Protein AF-0000000087592390 (afdb_homodimer)

Foldseek 3Di:
DDDAEAEFEAQDQVQQQVCCCVQVVKDFPDWDCLVQDRDIWTWIDHVPCNRRYTYIYHYDHPPDDQDADDPPDQDEAEDEDPDLVVQQVSQVVQVVVVFWDAHWDQDDPQQATWTWGAGRSNHIYIYHYRHDPPPVPRVD/DDDAEAEFEAQDQVQQQVCCCVQVVKDFPDWDCLVQDRDIWTWIDHVPCNRRYTYIYHYDHPPDDQDADDPPDQDEAEDEDPDLVVQQVSQVVQVVVVFWDAHWDQDDPQQATWTWGAGRSNHIYIYHYRHDPPPVPRVD

Structure (mmCIF, N/CA/C/O backbone):
data_AF-0000000087592390-model_v1
#
loop_
_entity.id
_entity.type
_entity.pdbx_description
1 polymer 'VOC domain-containing protein'
#
loop_
_atom_site.group_PDB
_atom_site.id
_atom_site.type_symbol
_atom_site.label_atom_id
_atom_site.label_alt_id
_atom_site.label_comp_id
_atom_site.label_asym_id
_atom_site.label_entity_id
_atom_site.label_seq_id
_atom_site.pdbx_PDB_ins_code
_atom_site.Cartn_x
_atom_site.Cartn_y
_atom_site.Cartn_z
_atom_site.occupancy
_atom_site.B_iso_or_equiv
_atom_site.auth_seq_id
_atom_site.auth_comp_id
_ato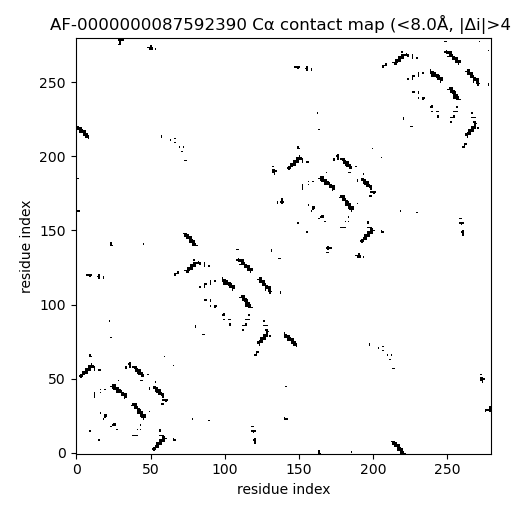m_site.auth_asym_id
_atom_site.auth_atom_id
_atom_site.pdbx_PDB_model_num
ATOM 1 N N . MET A 1 1 ? -5.199 -14.695 6.098 1 68.69 1 MET A N 1
ATOM 2 C CA . MET A 1 1 ? -4.305 -14.305 5.012 1 68.69 1 MET A CA 1
ATOM 3 C C . MET A 1 1 ? -3.889 -12.844 5.145 1 68.69 1 MET A C 1
ATOM 5 O O . MET A 1 1 ? -4.633 -11.945 4.758 1 68.69 1 MET A O 1
ATOM 9 N N . PRO A 1 2 ? -2.799 -12.727 5.734 1 86.19 2 PRO A N 1
ATOM 10 C CA . PRO A 1 2 ? -2.445 -11.328 6.012 1 86.19 2 PRO A CA 1
ATOM 11 C C . PRO A 1 2 ? -1.766 -10.648 4.828 1 86.19 2 PRO A C 1
ATOM 13 O O . PRO A 1 2 ? -1.189 -11.32 3.969 1 86.19 2 PRO A O 1
ATOM 16 N N . CYS A 1 3 ? -2.039 -9.375 4.711 1 93.5 3 CYS A N 1
ATOM 17 C CA . CYS A 1 3 ? -1.178 -8.547 3.867 1 93.5 3 CYS A CA 1
ATOM 18 C C . CYS A 1 3 ? 0.232 -8.477 4.441 1 93.5 3 CYS A C 1
ATOM 20 O O . CYS A 1 3 ? 0.419 -8.062 5.586 1 93.5 3 CYS A O 1
ATOM 22 N N . THR A 1 4 ? 1.205 -8.828 3.633 1 94.12 4 THR A N 1
ATOM 23 C CA . THR A 1 4 ? 2.541 -8.945 4.207 1 94.12 4 THR A CA 1
ATOM 24 C C . THR A 1 4 ? 3.49 -7.93 3.586 1 94.12 4 THR A C 1
ATOM 26 O O . THR A 1 4 ? 4.578 -7.684 4.109 1 94.12 4 THR A O 1
ATOM 29 N N . HIS A 1 5 ? 3.133 -7.414 2.432 1 95.31 5 HIS A N 1
ATOM 30 C CA . HIS A 1 5 ? 4.074 -6.445 1.88 1 95.31 5 HIS A CA 1
ATOM 31 C C . HIS A 1 5 ? 3.389 -5.523 0.876 1 95.31 5 HIS A C 1
ATOM 33 O O . HIS A 1 5 ? 2.314 -5.844 0.364 1 95.31 5 HIS A O 1
ATOM 39 N N . PHE A 1 6 ? 4.016 -4.414 0.648 1 95.62 6 PHE A N 1
ATOM 40 C CA . PHE A 1 6 ? 3.762 -3.469 -0.435 1 95.62 6 PHE A CA 1
ATOM 41 C C . PHE A 1 6 ? 5.004 -3.297 -1.302 1 95.62 6 PHE A C 1
ATOM 43 O O . PHE A 1 6 ? 6.082 -2.979 -0.796 1 95.62 6 PHE A O 1
ATOM 50 N N . ALA A 1 7 ? 4.805 -3.557 -2.547 1 94.88 7 ALA A N 1
ATOM 51 C CA . ALA A 1 7 ? 5.898 -3.387 -3.5 1 94.88 7 ALA A CA 1
ATOM 52 C C . ALA A 1 7 ? 5.707 -2.127 -4.34 1 94.88 7 ALA A C 1
ATOM 54 O O . ALA A 1 7 ? 4.625 -1.896 -4.883 1 94.88 7 ALA A O 1
ATOM 55 N N . VAL A 1 8 ? 6.727 -1.394 -4.355 1 92.75 8 VAL A N 1
ATOM 56 C CA . VAL A 1 8 ? 6.703 -0.198 -5.191 1 92.75 8 VAL A CA 1
ATOM 57 C C . VAL A 1 8 ? 7.707 -0.344 -6.336 1 92.75 8 VAL A C 1
ATOM 59 O O . VAL A 1 8 ? 8.844 -0.774 -6.121 1 92.75 8 VAL A O 1
ATOM 62 N N . HIS A 1 9 ? 7.184 -0.02 -7.473 1 90.5 9 HIS A N 1
ATOM 63 C CA . HIS A 1 9 ? 8.008 0.002 -8.68 1 90.5 9 HIS A CA 1
ATOM 64 C C . HIS A 1 9 ? 8.562 1.398 -8.945 1 90.5 9 HIS A C 1
ATOM 66 O O . HIS A 1 9 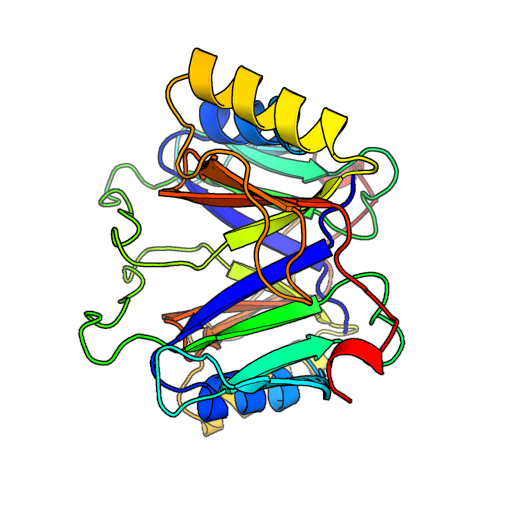? 7.793 2.355 -9.086 1 90.5 9 HIS A O 1
ATOM 72 N N . VAL A 1 10 ? 9.875 1.501 -9.023 1 89.62 10 VAL A N 1
ATOM 73 C CA . VAL A 1 10 ? 10.453 2.842 -8.961 1 89.62 10 VAL A CA 1
ATOM 74 C C . VAL A 1 10 ? 11.539 2.986 -10.023 1 89.62 10 VAL A C 1
ATOM 76 O O . VAL A 1 10 ? 12.188 2.008 -10.391 1 89.62 10 VAL A O 1
ATOM 79 N N . PRO A 1 11 ? 11.773 4.238 -10.445 1 84.81 11 PRO A N 1
ATOM 80 C CA . PRO A 1 11 ? 12.875 4.473 -11.375 1 84.81 11 PRO A CA 1
ATOM 81 C C . PRO A 1 11 ? 14.242 4.371 -10.711 1 84.81 11 PRO A C 1
ATOM 83 O O . PRO A 1 11 ? 15.219 3.982 -11.359 1 84.81 11 PRO A O 1
ATOM 86 N N . CYS A 1 12 ? 14.352 4.68 -9.438 1 89.19 12 CYS A N 1
ATOM 87 C CA . CYS A 1 12 ? 15.617 4.66 -8.703 1 89.19 12 CYS A CA 1
ATOM 88 C C . CYS A 1 12 ? 15.445 3.996 -7.34 1 89.19 12 CYS A C 1
ATOM 90 O O . CYS A 1 12 ? 14.867 4.59 -6.426 1 89.19 12 CYS A O 1
ATOM 92 N N . SER A 1 13 ? 16.031 2.848 -7.184 1 92.75 13 SER A N 1
ATOM 93 C CA . SER A 1 13 ? 15.875 2.1 -5.941 1 92.75 13 SER A CA 1
ATOM 94 C C . SER A 1 13 ? 16.5 2.84 -4.766 1 92.75 13 SER A C 1
ATOM 96 O O . SER A 1 13 ? 15.945 2.857 -3.664 1 92.75 13 SER A O 1
ATOM 98 N N . GLY A 1 14 ? 17.625 3.402 -5 1 94.12 14 GLY A N 1
ATOM 99 C CA . GLY A 1 14 ? 18.312 4.129 -3.938 1 94.12 14 GLY A CA 1
ATOM 100 C C . GLY A 1 14 ? 17.469 5.234 -3.334 1 94.12 14 GLY A C 1
ATOM 101 O O . GLY A 1 14 ? 17.391 5.367 -2.111 1 94.12 14 GLY A O 1
ATOM 102 N N . ALA A 1 15 ? 16.812 6.027 -4.184 1 94.69 15 ALA A N 1
ATOM 103 C CA . ALA A 1 15 ? 15.961 7.117 -3.719 1 94.69 15 ALA A CA 1
ATOM 104 C C . ALA A 1 15 ? 14.781 6.586 -2.902 1 94.69 15 ALA A C 1
ATOM 106 O O . ALA A 1 15 ? 14.398 7.18 -1.893 1 94.69 15 ALA A O 1
ATOM 107 N N . ALA A 1 16 ? 14.258 5.516 -3.354 1 95.5 16 ALA A N 1
ATOM 108 C CA . ALA A 1 16 ? 13.109 4.93 -2.66 1 95.5 16 ALA A CA 1
ATOM 109 C C . ALA A 1 16 ? 13.516 4.387 -1.293 1 95.5 16 ALA A C 1
ATOM 111 O O . ALA A 1 16 ? 12.82 4.609 -0.299 1 95.5 16 ALA A O 1
ATOM 112 N N . VAL A 1 17 ? 14.633 3.689 -1.251 1 97.19 17 VAL A N 1
ATOM 113 C CA . VAL A 1 17 ? 15.125 3.131 0.003 1 97.19 17 VAL A CA 1
ATOM 114 C C . VAL A 1 17 ? 15.438 4.262 0.983 1 97.19 17 VAL A C 1
ATOM 116 O O . VAL A 1 17 ? 15.102 4.176 2.166 1 97.19 17 VAL A O 1
ATOM 119 N N . GLU A 1 18 ? 16.078 5.281 0.496 1 98.19 18 GLU A N 1
ATOM 120 C CA . GLU A 1 18 ? 16.391 6.43 1.34 1 98.19 18 GLU A CA 1
ATOM 121 C C . GLU A 1 18 ? 15.109 7.074 1.885 1 98.19 18 GLU A C 1
ATOM 123 O O . GLU A 1 18 ? 15.039 7.414 3.066 1 98.19 18 GLU A O 1
ATOM 128 N N . PHE A 1 19 ? 14.133 7.266 1.069 1 98.12 19 PHE A N 1
ATOM 129 C CA . PHE A 1 19 ? 12.859 7.828 1.506 1 98.12 19 PHE A CA 1
ATOM 130 C C . PHE A 1 19 ? 12.234 6.973 2.6 1 98.12 19 PHE A C 1
ATOM 132 O O . PHE A 1 19 ? 11.828 7.488 3.641 1 98.12 19 PHE A O 1
ATOM 139 N N . LEU A 1 20 ? 12.148 5.688 2.322 1 97.88 20 LEU A N 1
ATOM 140 C CA . LEU A 1 20 ? 11.547 4.777 3.289 1 97.88 20 LEU A CA 1
ATOM 141 C C . LEU A 1 20 ? 12.281 4.844 4.625 1 97.88 20 LEU A C 1
ATOM 143 O O . LEU A 1 20 ? 11.648 4.789 5.684 1 97.88 20 LEU A O 1
ATOM 147 N N . HIS A 1 21 ? 13.562 4.969 4.555 1 98 21 HIS A N 1
ATOM 148 C CA . HIS A 1 21 ? 14.352 5.078 5.773 1 98 21 HIS A CA 1
ATOM 149 C C . HIS A 1 21 ? 14.062 6.387 6.504 1 98 21 HIS A C 1
ATOM 151 O O . HIS A 1 21 ? 13.766 6.383 7.699 1 98 21 HIS A O 1
ATOM 157 N N . ARG A 1 22 ? 14.07 7.469 5.809 1 97.94 22 ARG A N 1
ATOM 158 C CA . ARG A 1 22 ? 13.992 8.797 6.406 1 97.94 22 ARG A CA 1
ATOM 159 C C . ARG A 1 22 ? 12.57 9.109 6.859 1 97.94 22 ARG A C 1
ATOM 161 O O . ARG A 1 22 ? 12.375 9.805 7.863 1 97.94 22 ARG A O 1
ATOM 168 N N . TYR A 1 23 ? 11.617 8.602 6.16 1 98.19 23 TYR A N 1
ATOM 169 C CA . TYR A 1 23 ? 10.242 9.031 6.41 1 98.19 23 TYR A CA 1
ATOM 170 C C . TYR A 1 23 ? 9.43 7.914 7.051 1 98.19 23 TYR A C 1
ATOM 172 O O . TYR A 1 23 ? 8.5 8.172 7.82 1 98.19 23 TYR A O 1
ATOM 180 N N . CYS A 1 24 ? 9.789 6.688 6.785 1 96.81 24 CYS A N 1
ATOM 181 C CA . CYS A 1 24 ? 8.969 5.598 7.301 1 96.81 24 CYS A CA 1
ATOM 182 C C . CYS A 1 24 ? 9.742 4.781 8.336 1 96.81 24 CYS A C 1
ATOM 184 O O . CYS A 1 24 ? 9.234 3.781 8.844 1 96.81 24 CYS A O 1
ATOM 186 N N . GLY A 1 25 ? 10.961 5.105 8.578 1 96.44 25 GLY A N 1
ATOM 187 C CA . GLY A 1 25 ? 11.742 4.504 9.648 1 96.44 25 GLY A CA 1
ATOM 188 C C . GLY A 1 25 ? 12.156 3.074 9.352 1 96.44 25 GLY A C 1
ATOM 189 O O . GLY A 1 25 ? 12.328 2.271 10.273 1 96.44 25 GLY A O 1
ATOM 190 N N . THR A 1 26 ? 12.273 2.752 8.109 1 96.5 26 THR A N 1
ATOM 191 C CA . THR A 1 26 ? 12.586 1.372 7.762 1 96.5 26 THR A CA 1
ATOM 192 C C . THR A 1 26 ? 14.086 1.179 7.613 1 96.5 26 THR A C 1
ATOM 194 O O . THR A 1 26 ? 14.836 2.152 7.531 1 96.5 26 THR A O 1
ATOM 197 N N . GLU A 1 27 ? 14.461 -0.078 7.723 1 95.44 27 GLU A N 1
ATOM 198 C CA . GLU A 1 27 ? 15.812 -0.531 7.402 1 95.44 27 GLU A CA 1
ATOM 199 C C . GLU A 1 27 ? 15.789 -1.638 6.348 1 95.44 27 GLU A C 1
ATOM 201 O O . GLU A 1 27 ? 14.789 -2.354 6.219 1 95.44 27 GLU A O 1
ATOM 206 N N . ILE A 1 28 ? 16.906 -1.736 5.574 1 94 28 ILE A N 1
ATOM 207 C CA . ILE A 1 28 ? 17.047 -2.828 4.617 1 94 28 ILE A CA 1
ATOM 208 C C . ILE A 1 28 ? 17.203 -4.152 5.359 1 94 28 ILE A C 1
ATOM 210 O O . ILE A 1 28 ? 18.078 -4.281 6.223 1 94 28 ILE A O 1
ATOM 214 N N . VAL A 1 29 ? 16.422 -5.078 5.023 1 91.31 29 VAL A N 1
ATOM 215 C CA . VAL A 1 29 ? 16.531 -6.371 5.688 1 91.31 29 VAL A CA 1
ATOM 216 C C . VAL A 1 29 ? 16.984 -7.426 4.688 1 91.31 29 VAL A C 1
ATOM 218 O O . VAL A 1 29 ? 17.422 -8.516 5.078 1 91.31 29 VAL A O 1
ATOM 221 N N . CYS A 1 30 ? 16.844 -7.125 3.438 1 89.12 30 CYS A N 1
ATOM 222 C CA . CYS A 1 30 ? 17.281 -7.996 2.355 1 89.12 30 CYS A CA 1
ATOM 223 C C . CYS A 1 30 ? 17.516 -7.207 1.074 1 89.12 30 CYS A C 1
ATOM 225 O O . CYS A 1 30 ? 16.797 -6.238 0.8 1 89.12 30 CYS A O 1
ATOM 227 N N . SER A 1 31 ? 18.516 -7.578 0.313 1 90.12 31 SER A N 1
ATOM 228 C CA . SER A 1 31 ? 18.734 -7.035 -1.024 1 90.12 31 SER A CA 1
ATOM 229 C C . SER A 1 31 ? 19.281 -8.094 -1.971 1 90.12 31 SER A C 1
ATOM 231 O O . SER A 1 31 ? 20.047 -8.969 -1.555 1 90.12 31 SER A O 1
ATOM 233 N N . ARG A 1 32 ? 18.859 -7.984 -3.121 1 87.31 32 ARG A N 1
ATOM 234 C CA . ARG A 1 32 ? 19.312 -8.906 -4.156 1 87.31 32 ARG A CA 1
ATOM 235 C C . ARG A 1 32 ? 19.375 -8.219 -5.516 1 87.31 32 ARG A C 1
ATOM 237 O O . ARG A 1 32 ? 18.703 -7.203 -5.734 1 87.31 32 ARG A O 1
ATOM 244 N N . PRO A 1 33 ? 20.188 -8.844 -6.426 1 87.19 33 PRO A N 1
ATOM 245 C CA . PRO A 1 33 ? 20.109 -8.297 -7.785 1 87.19 33 PRO A CA 1
ATOM 246 C C . PRO A 1 33 ? 18.734 -8.461 -8.414 1 87.19 33 PRO A C 1
ATOM 248 O O . PRO A 1 33 ? 18.047 -9.453 -8.156 1 87.19 33 PRO A O 1
ATOM 251 N N . SER A 1 34 ? 18.266 -7.473 -9.133 1 83.75 34 SER A N 1
ATOM 252 C CA . SER A 1 34 ? 16.969 -7.535 -9.789 1 83.75 34 SER A CA 1
ATOM 253 C C . SER A 1 34 ? 16.953 -8.57 -10.906 1 83.75 34 SER A C 1
ATOM 255 O O . SER A 1 34 ? 15.906 -9.117 -11.25 1 83.75 34 SER A O 1
ATOM 257 N N . GLY A 1 35 ? 18.094 -8.883 -11.414 1 75.56 35 GLY A N 1
ATOM 258 C CA . GLY A 1 35 ? 18.203 -9.75 -12.57 1 75.56 35 GLY A CA 1
ATOM 259 C C . GLY A 1 35 ? 17.781 -9.086 -13.867 1 75.56 35 GLY A C 1
ATOM 260 O O . GLY A 1 35 ? 18.109 -9.562 -14.953 1 75.56 35 GLY A O 1
ATOM 261 N N . ARG A 1 36 ? 17.031 -8.031 -13.859 1 74.81 36 ARG A N 1
ATOM 262 C CA . ARG A 1 36 ? 16.5 -7.371 -15.047 1 74.81 36 ARG A CA 1
ATOM 263 C C . ARG A 1 36 ? 17.219 -6.062 -15.32 1 74.81 36 ARG A C 1
ATOM 265 O O . ARG A 1 36 ? 17.25 -5.586 -16.453 1 74.81 36 ARG A O 1
ATOM 272 N N . THR A 1 37 ? 17.703 -5.551 -14.305 1 76.69 37 THR A N 1
ATOM 273 C CA . THR A 1 37 ? 18.406 -4.277 -14.367 1 76.69 37 THR A CA 1
ATOM 274 C C . THR A 1 37 ? 19.703 -4.34 -13.578 1 76.69 37 THR A C 1
ATOM 276 O O . THR A 1 37 ? 20.031 -5.367 -12.977 1 76.69 37 THR A O 1
ATOM 279 N N . ASP A 1 38 ? 20.375 -3.295 -13.68 1 82.12 38 ASP A N 1
ATOM 280 C CA . ASP A 1 38 ? 21.609 -3.191 -12.906 1 82.12 38 ASP A CA 1
ATOM 281 C C . ASP A 1 38 ? 21.312 -2.73 -11.477 1 82.12 38 ASP A C 1
ATOM 283 O O . ASP A 1 38 ? 22.234 -2.656 -10.648 1 82.12 38 ASP A O 1
ATOM 287 N N . GLN A 1 39 ? 20.078 -2.604 -11.258 1 86.31 39 GLN A N 1
ATOM 288 C CA . GLN A 1 39 ? 19.703 -2.17 -9.914 1 86.31 39 GLN A CA 1
ATOM 289 C C . GLN A 1 39 ? 19.406 -3.363 -9.016 1 86.31 39 GLN A C 1
ATOM 291 O O . GLN A 1 39 ? 19.625 -4.512 -9.406 1 86.31 39 GLN A O 1
ATOM 296 N N . ARG A 1 40 ? 19.125 -3.059 -7.762 1 90.19 40 ARG A N 1
ATOM 297 C CA . ARG A 1 40 ? 18.828 -4.098 -6.781 1 90.19 40 ARG A CA 1
ATOM 298 C C . ARG A 1 40 ? 17.375 -4.008 -6.312 1 90.19 40 ARG A C 1
ATOM 300 O O . ARG A 1 40 ? 16.766 -2.947 -6.391 1 90.19 40 ARG A O 1
ATOM 307 N N . VAL A 1 41 ? 16.859 -5.148 -5.961 1 92.25 41 VAL A N 1
ATOM 308 C CA . VAL A 1 41 ? 15.602 -5.23 -5.223 1 92.25 41 VAL A CA 1
ATOM 309 C C . VAL A 1 41 ? 15.875 -5.16 -3.721 1 92.25 41 VAL A C 1
ATOM 311 O O . VAL A 1 41 ? 16.766 -5.852 -3.213 1 92.25 41 VAL A O 1
ATOM 314 N N . TYR A 1 42 ? 15.164 -4.312 -3.043 1 93.56 42 TYR A N 1
ATOM 315 C CA . TYR A 1 42 ? 15.336 -4.176 -1.601 1 93.56 42 TYR A CA 1
ATOM 316 C C . TYR A 1 42 ? 14.055 -4.535 -0.86 1 93.56 42 TYR A C 1
ATOM 318 O O . TYR A 1 42 ? 12.961 -4.172 -1.29 1 93.56 42 TYR A O 1
ATOM 326 N N . TRP A 1 43 ? 14.203 -5.301 0.183 1 94.62 43 TRP A N 1
ATOM 327 C CA . TRP A 1 43 ? 13.172 -5.453 1.203 1 94.62 43 TRP A CA 1
ATOM 328 C C . TRP A 1 43 ? 13.484 -4.602 2.43 1 94.62 43 TRP A C 1
ATOM 330 O O . TRP A 1 43 ? 14.562 -4.734 3.023 1 94.62 43 TRP A O 1
ATOM 340 N N . CYS A 1 44 ? 12.562 -3.738 2.754 1 95.06 44 CYS A N 1
ATOM 341 C CA . CYS A 1 44 ? 12.727 -2.846 3.896 1 95.06 44 CYS A CA 1
ATOM 342 C C . CYS A 1 44 ? 11.625 -3.072 4.926 1 95.06 44 CYS A C 1
ATOM 344 O O . CYS A 1 44 ? 10.492 -3.396 4.57 1 95.06 44 CYS A O 1
ATOM 346 N N . SER A 1 45 ? 11.969 -2.91 6.156 1 95.12 45 SER A N 1
ATOM 347 C CA . SER A 1 45 ? 10.977 -3.055 7.215 1 95.12 45 SER A CA 1
ATOM 348 C C . SER A 1 45 ? 11.328 -2.193 8.422 1 95.12 45 SER A C 1
ATOM 350 O O . SER A 1 45 ? 12.492 -1.847 8.625 1 95.12 45 SER A O 1
ATOM 352 N N . GLU A 1 46 ? 10.203 -1.799 9.078 1 93.75 46 GLU A N 1
ATOM 353 C CA . GLU A 1 46 ? 10.453 -1.218 10.391 1 93.75 46 GLU A CA 1
ATOM 354 C C . GLU A 1 46 ? 11.156 -2.211 11.312 1 93.75 46 GLU A C 1
ATOM 356 O O . GLU A 1 46 ? 10.82 -3.398 11.32 1 93.75 46 GLU A O 1
ATOM 361 N N . PRO A 1 47 ? 12.156 -1.672 12.07 1 92.38 47 PRO A N 1
ATOM 362 C CA . PRO A 1 47 ? 12.836 -2.59 12.984 1 92.38 47 PRO A CA 1
ATOM 363 C C . PRO A 1 47 ? 11.867 -3.393 13.852 1 92.38 47 PRO A C 1
ATOM 365 O O . PRO A 1 47 ? 10.969 -2.82 14.461 1 92.38 47 PRO A O 1
ATOM 368 N N . GLY A 1 48 ? 12.023 -4.691 13.852 1 90.19 48 GLY A N 1
ATOM 369 C CA . GLY A 1 48 ? 11.195 -5.57 14.672 1 90.19 48 GLY A CA 1
ATOM 370 C C . GLY A 1 48 ? 9.914 -6.004 13.984 1 90.19 48 GLY A C 1
ATOM 371 O O . GLY A 1 48 ? 9.148 -6.797 14.531 1 90.19 48 GLY A O 1
ATOM 372 N N . LYS A 1 49 ? 9.656 -5.535 12.781 1 90.69 49 LYS A N 1
ATOM 373 C CA . LYS A 1 49 ? 8.422 -5.852 12.07 1 90.69 49 LYS A CA 1
ATOM 374 C C . LYS A 1 49 ? 8.703 -6.629 10.789 1 90.69 49 LYS A C 1
ATOM 376 O O . LYS A 1 49 ? 7.867 -6.668 9.883 1 90.69 49 LYS A O 1
ATOM 381 N N . GLU A 1 50 ? 9.828 -7.289 10.688 1 89.62 50 GLU A N 1
ATOM 382 C CA . GLU A 1 50 ? 10.281 -7.953 9.469 1 89.62 50 GLU A CA 1
ATOM 383 C C . GLU A 1 50 ? 9.406 -9.148 9.133 1 89.62 50 GLU A C 1
ATOM 385 O O . GLU A 1 50 ? 9.336 -9.578 7.977 1 89.62 50 GLU A O 1
ATOM 390 N N . THR A 1 51 ? 8.758 -9.703 10.172 1 89.19 51 THR A N 1
ATOM 391 C CA . THR A 1 51 ? 7.918 -10.867 9.93 1 89.19 51 THR A CA 1
ATOM 392 C C . THR A 1 51 ? 6.48 -10.445 9.641 1 89.19 51 THR A C 1
ATOM 394 O O . THR A 1 51 ? 5.668 -11.258 9.188 1 89.19 51 THR A O 1
ATOM 397 N N . ASP A 1 52 ? 6.219 -9.188 9.891 1 89.38 52 ASP A N 1
ATOM 398 C CA . ASP A 1 52 ? 4.836 -8.719 9.828 1 89.38 52 ASP A CA 1
ATOM 399 C C . ASP A 1 52 ? 4.57 -7.965 8.531 1 89.38 52 ASP A C 1
ATOM 401 O O . ASP A 1 52 ? 3.529 -8.156 7.898 1 89.38 52 ASP A O 1
ATOM 405 N N . PHE A 1 53 ? 5.535 -7.172 8.18 1 93.06 53 PHE A N 1
ATOM 406 C CA . PHE A 1 53 ? 5.266 -6.301 7.039 1 93.06 53 PHE A CA 1
ATOM 407 C C . PHE A 1 53 ? 6.562 -5.793 6.426 1 93.06 53 PHE A C 1
ATOM 409 O O . PHE A 1 53 ? 7.426 -5.262 7.129 1 93.06 53 PHE A O 1
ATOM 416 N N . ILE A 1 54 ? 6.629 -5.898 5.066 1 93.44 54 ILE A N 1
ATOM 417 C CA . ILE A 1 54 ? 7.828 -5.527 4.324 1 93.44 54 ILE A CA 1
ATOM 418 C C . ILE A 1 54 ? 7.461 -4.562 3.199 1 93.44 54 ILE A C 1
ATOM 420 O O . ILE A 1 54 ? 6.426 -4.723 2.549 1 93.44 54 ILE A O 1
ATOM 424 N N . TYR A 1 55 ? 8.312 -3.586 2.984 1 95.94 55 TYR A N 1
ATOM 425 C CA . TYR A 1 55 ? 8.289 -2.766 1.778 1 95.94 55 TYR A CA 1
ATOM 426 C C . TYR A 1 55 ? 9.281 -3.289 0.747 1 95.94 55 TYR A C 1
ATOM 428 O O . TYR A 1 55 ? 10.477 -3.377 1.02 1 95.94 55 TYR A O 1
ATOM 436 N N . VAL A 1 56 ? 8.75 -3.598 -0.377 1 95 56 VAL A N 1
ATOM 437 C CA . VAL A 1 56 ? 9.617 -4.102 -1.438 1 95 56 VAL A CA 1
ATOM 438 C C . VAL A 1 56 ? 9.844 -3.014 -2.482 1 95 56 VAL A C 1
ATOM 440 O O . VAL A 1 56 ? 8.891 -2.414 -2.982 1 95 56 VAL A O 1
ATOM 443 N N . VAL A 1 57 ? 11.062 -2.756 -2.756 1 94.88 57 VAL A N 1
ATOM 444 C CA . VAL A 1 57 ? 11.453 -1.775 -3.764 1 94.88 57 VAL A CA 1
ATOM 445 C C . VAL A 1 57 ? 11.906 -2.49 -5.031 1 94.88 57 VAL A C 1
ATOM 447 O O . VAL A 1 57 ? 12.945 -3.164 -5.035 1 94.88 57 VAL A O 1
ATOM 450 N N . LEU A 1 58 ? 11.125 -2.291 -6.039 1 92.31 58 LEU A N 1
ATOM 451 C CA . LEU A 1 58 ? 11.375 -2.908 -7.336 1 92.31 58 LEU A CA 1
ATOM 452 C C . LEU A 1 58 ? 11.859 -1.873 -8.352 1 92.31 58 LEU A C 1
ATOM 454 O O . LEU A 1 58 ? 11.141 -0.918 -8.656 1 92.31 58 LEU A O 1
ATOM 458 N N . PRO A 1 59 ? 12.992 -2.137 -8.914 1 89.56 59 PRO A N 1
ATOM 459 C CA . PRO A 1 59 ? 13.477 -1.17 -9.898 1 89.56 59 PRO A CA 1
ATOM 460 C C . PRO A 1 59 ? 12.75 -1.28 -11.234 1 89.56 59 PRO A C 1
ATOM 462 O O . PRO A 1 59 ? 12.328 -2.371 -11.625 1 89.56 59 PRO A O 1
ATOM 465 N N . ASP A 1 60 ? 12.594 -0.068 -11.836 1 80.62 60 ASP A N 1
ATOM 466 C CA . ASP A 1 60 ? 12.078 -0.022 -13.203 1 80.62 60 ASP A CA 1
ATOM 467 C C . ASP A 1 60 ? 13.086 -0.612 -14.188 1 80.62 60 ASP A C 1
ATOM 469 O O . ASP A 1 60 ? 14.289 -0.645 -13.914 1 80.62 60 ASP A O 1
ATOM 473 N N . ARG A 1 61 ? 12.414 -1.138 -15.227 1 68.81 61 ARG A N 1
ATOM 474 C CA . ARG A 1 61 ? 13.281 -1.456 -16.359 1 68.81 61 ARG A CA 1
ATOM 475 C C . ARG A 1 61 ? 13.578 -0.213 -17.188 1 68.81 61 ARG A C 1
ATOM 477 O O . ARG A 1 61 ? 12.789 0.735 -17.203 1 68.81 61 ARG A O 1
ATOM 484 N N . LYS A 1 62 ? 14.797 -0.151 -17.625 1 60.72 62 LYS A N 1
ATOM 485 C CA . LYS A 1 62 ? 15.211 0.958 -18.484 1 60.72 62 LYS A CA 1
ATOM 486 C C . LYS A 1 62 ? 14.125 1.32 -19.484 1 60.72 62 LYS A C 1
ATOM 488 O O . LYS A 1 62 ? 13.922 2.496 -19.797 1 60.72 62 LYS A O 1
ATOM 493 N N . GLU A 1 63 ? 13.398 0.36 -19.906 1 58.91 63 GLU A N 1
ATOM 494 C CA . GLU A 1 63 ? 12.406 0.581 -20.969 1 58.91 63 GLU A CA 1
ATOM 495 C C . GLU A 1 63 ? 11.07 1.021 -20.391 1 58.91 63 GLU A C 1
ATOM 497 O O . GLU A 1 63 ? 10.141 1.337 -21.125 1 58.91 63 GLU A O 1
ATOM 502 N N . ASP A 1 64 ? 11.156 1.086 -19.109 1 59.66 64 ASP A N 1
ATOM 503 C CA . ASP A 1 64 ? 9.875 1.393 -18.469 1 59.66 64 ASP A CA 1
ATOM 504 C C . ASP A 1 64 ? 9.617 2.896 -18.453 1 59.66 64 ASP A C 1
ATOM 506 O O . ASP A 1 64 ? 10.555 3.689 -18.328 1 59.66 64 ASP A O 1
ATOM 510 N N . ILE A 1 65 ? 8.461 3.285 -19 1 53.38 65 ILE A N 1
ATOM 511 C CA . ILE A 1 65 ? 8.031 4.672 -18.859 1 53.38 65 ILE A CA 1
ATOM 512 C C . ILE A 1 65 ? 7.68 4.965 -17.406 1 53.38 65 ILE A C 1
ATOM 514 O O . ILE A 1 65 ? 6.918 4.223 -16.781 1 53.38 65 ILE A O 1
ATOM 518 N N . PRO A 1 66 ? 8.469 5.965 -16.984 1 52.56 66 PRO A N 1
ATOM 519 C CA . PRO A 1 66 ? 8.242 6.305 -15.57 1 52.56 66 PRO A CA 1
ATOM 520 C C . PRO A 1 66 ? 6.766 6.461 -15.227 1 52.56 66 PRO A C 1
ATOM 522 O O . PRO A 1 66 ? 5.98 6.906 -16.062 1 52.56 66 PRO A O 1
ATOM 525 N N . GLN A 1 67 ? 6.336 5.742 -14.227 1 53 67 GLN A N 1
ATOM 526 C CA . GLN A 1 67 ? 4.984 5.75 -13.68 1 53 67 GLN A CA 1
ATOM 527 C C . GLN A 1 67 ? 4.652 7.102 -13.055 1 53 67 GLN A C 1
ATOM 529 O O . GLN A 1 67 ? 5.449 7.652 -12.297 1 53 67 GLN A O 1
ATOM 534 N N . GLN A 1 68 ? 3.975 8.078 -13.805 1 53.06 68 GLN A N 1
ATOM 535 C CA . GLN A 1 68 ? 3.57 9.25 -13.039 1 53.06 68 GLN A CA 1
ATOM 536 C C . GLN A 1 68 ? 2.193 9.055 -12.406 1 53.06 68 GLN A C 1
ATOM 538 O O . GLN A 1 68 ? 1.263 8.594 -13.078 1 53.06 68 GLN A O 1
ATOM 543 N N . GLN A 1 69 ? 2.279 8.805 -11.109 1 58.91 69 GLN A N 1
ATOM 544 C CA . GLN A 1 69 ? 0.976 8.922 -10.461 1 58.91 69 GLN A CA 1
ATOM 545 C C . GLN A 1 69 ? 0.208 10.13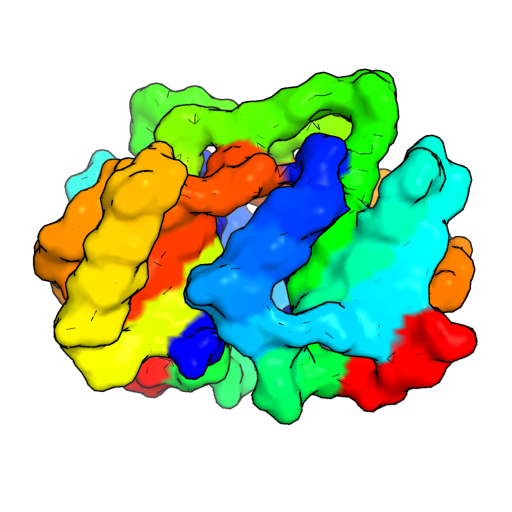3 -10.992 1 58.91 69 GLN A C 1
ATOM 547 O O . GLN A 1 69 ? 0.789 11.195 -11.203 1 58.91 69 GLN A O 1
ATOM 552 N N . TRP A 1 70 ? -0.971 9.797 -11.273 1 62.34 70 TRP A N 1
ATOM 553 C CA . TRP A 1 70 ? -1.834 10.891 -11.719 1 62.34 70 TRP A CA 1
ATOM 554 C C . TRP A 1 70 ? -1.965 11.953 -10.641 1 62.34 70 TRP A C 1
ATOM 556 O O . TRP A 1 70 ? -2.057 11.633 -9.453 1 62.34 70 TRP A O 1
ATOM 566 N N . ARG A 1 71 ? -1.874 13.094 -11.039 1 60.03 71 ARG A N 1
ATOM 567 C CA . ARG A 1 71 ? -1.828 14.25 -10.148 1 60.03 71 ARG A CA 1
ATOM 568 C C . ARG A 1 71 ? -3.002 14.234 -9.172 1 60.03 71 ARG A C 1
ATOM 570 O O . ARG A 1 71 ? -2.873 14.672 -8.031 1 60.03 71 ARG A O 1
ATOM 577 N N . ARG A 1 72 ? -4.078 13.617 -9.555 1 68.38 72 ARG A N 1
ATOM 578 C CA . ARG A 1 72 ? -5.238 13.719 -8.68 1 68.38 72 ARG A CA 1
ATOM 579 C C . ARG A 1 72 ? -5.484 12.406 -7.941 1 68.38 72 ARG A C 1
ATOM 581 O O . ARG A 1 72 ? -6.512 12.242 -7.281 1 68.38 72 ARG A O 1
ATOM 588 N N . ASP A 1 73 ? -4.594 11.57 -8.039 1 78.81 73 ASP A N 1
ATOM 589 C CA . ASP A 1 73 ? -4.68 10.305 -7.316 1 78.81 73 ASP A CA 1
ATOM 590 C C . ASP A 1 73 ? -4.328 10.484 -5.84 1 78.81 73 ASP A C 1
ATOM 592 O O . ASP A 1 73 ? -3.225 10.922 -5.508 1 78.81 73 ASP A O 1
ATOM 596 N N . LEU A 1 74 ? -5.348 10.148 -4.992 1 86.19 74 LEU A N 1
ATOM 597 C CA . LEU A 1 74 ? -5.172 10.359 -3.561 1 86.19 74 LEU A CA 1
ATOM 598 C C . LEU A 1 74 ? -4.793 9.055 -2.863 1 86.19 74 LEU A C 1
ATOM 600 O O . LEU A 1 74 ? -4.816 8.977 -1.633 1 86.19 74 LEU A O 1
ATOM 604 N N . SER A 1 75 ? -4.5 8.055 -3.656 1 90.81 75 SER A N 1
ATOM 605 C CA . SER A 1 75 ? -3.982 6.844 -3.031 1 90.81 75 SER A CA 1
ATOM 606 C C . SER A 1 75 ? -2.715 7.133 -2.232 1 90.81 75 SER A C 1
ATOM 608 O O . SER A 1 75 ? -1.868 7.918 -2.664 1 90.81 75 SER A O 1
ATOM 610 N N . HIS A 1 76 ? -2.666 6.512 -1.05 1 94 76 HIS A N 1
ATOM 611 C CA . HIS A 1 76 ? -1.508 6.824 -0.219 1 94 76 HIS A CA 1
ATOM 612 C C . HIS A 1 76 ? -1.291 5.754 0.846 1 94 76 HIS A C 1
ATOM 614 O O . HIS A 1 76 ? -2.186 4.949 1.116 1 94 76 HIS A O 1
ATOM 620 N N . MET A 1 77 ? -0.084 5.727 1.296 1 95.94 77 MET A N 1
ATOM 621 C CA . MET A 1 77 ? 0.263 4.988 2.508 1 95.94 77 MET A CA 1
ATOM 622 C C . MET A 1 77 ? 0.174 5.891 3.736 1 95.94 77 MET A C 1
ATOM 624 O O . MET A 1 77 ? 0.601 7.047 3.695 1 95.94 77 MET A O 1
ATOM 628 N N . GLY A 1 78 ? -0.385 5.375 4.766 1 96.75 78 GLY A N 1
ATOM 629 C CA . GLY A 1 78 ? -0.556 6.191 5.961 1 96.75 78 GLY A CA 1
ATOM 630 C C . GLY A 1 78 ? 0.335 5.762 7.109 1 96.75 78 GLY A C 1
ATOM 631 O O . GLY A 1 78 ? 0.338 4.59 7.496 1 96.75 78 GLY A O 1
ATOM 632 N N . MET A 1 79 ? 1.013 6.707 7.652 1 97.06 79 MET A N 1
ATOM 633 C CA . MET A 1 79 ? 1.839 6.539 8.844 1 97.06 79 MET A CA 1
ATOM 634 C C . MET A 1 79 ? 1.209 7.234 10.047 1 97.06 79 MET A C 1
ATOM 636 O O . MET A 1 79 ? 0.757 8.375 9.938 1 97.06 79 MET A O 1
ATOM 640 N N . SER A 1 80 ? 1.229 6.512 11.102 1 95.75 80 SER A N 1
ATOM 641 C CA . SER A 1 80 ? 0.635 7.082 12.312 1 95.75 80 SER A CA 1
ATOM 642 C C . SER A 1 80 ? 1.69 7.754 13.18 1 95.75 80 SER A C 1
ATOM 644 O O . SER A 1 80 ? 2.711 7.145 13.516 1 95.75 80 SER A O 1
ATOM 646 N N . CYS A 1 81 ? 1.374 8.969 13.508 1 96.88 81 CYS A N 1
ATOM 647 C CA . CYS A 1 81 ? 2.238 9.734 14.406 1 96.88 81 CYS A CA 1
ATOM 648 C C . CYS A 1 81 ? 1.688 9.727 15.828 1 96.88 81 CYS A C 1
ATOM 650 O O . CYS A 1 81 ? 0.478 9.617 16.031 1 96.88 81 CYS A O 1
ATOM 652 N N . ASP A 1 82 ? 2.596 9.922 16.781 1 96 82 ASP A N 1
ATOM 653 C CA . ASP A 1 82 ? 2.221 9.867 18.188 1 96 82 ASP A CA 1
ATOM 654 C C . ASP A 1 82 ? 1.684 11.219 18.672 1 96 82 ASP A C 1
ATOM 656 O O . ASP A 1 82 ? 1.076 11.305 19.734 1 96 82 ASP A O 1
ATOM 660 N N . SER A 1 83 ? 1.925 12.281 17.906 1 97.44 83 SER A N 1
ATOM 661 C CA . SER A 1 83 ? 1.522 13.625 18.312 1 97.44 83 SER A CA 1
ATOM 662 C C . SER A 1 83 ? 1.397 14.555 17.109 1 97.44 83 SER A C 1
ATOM 664 O O . SER A 1 83 ? 1.878 14.234 16.016 1 97.44 83 SER A O 1
ATOM 666 N N . ARG A 1 84 ? 0.727 15.703 17.359 1 97.81 84 ARG A N 1
ATOM 667 C CA . ARG A 1 84 ? 0.651 16.75 16.344 1 97.81 84 ARG A CA 1
ATOM 668 C C . ARG A 1 84 ? 2.041 17.266 15.984 1 97.81 84 ARG A C 1
ATOM 670 O O . ARG A 1 84 ? 2.322 17.547 14.82 1 97.81 84 ARG A O 1
ATOM 677 N N . GLU A 1 85 ? 2.867 17.328 17.031 1 98.5 85 GLU A N 1
ATOM 678 C CA . GLU A 1 85 ? 4.223 17.828 16.828 1 98.5 85 GLU A CA 1
ATOM 679 C C . GLU A 1 85 ? 5.008 16.938 15.883 1 98.5 85 GLU A C 1
ATOM 681 O O . GLU A 1 85 ? 5.844 17.406 15.109 1 98.5 85 GLU A O 1
ATOM 686 N N . GLU A 1 86 ? 4.781 15.719 15.969 1 98.31 86 GLU A N 1
ATOM 687 C CA . GLU A 1 86 ? 5.473 14.789 15.078 1 98.31 86 GLU A CA 1
ATOM 688 C C . GLU A 1 86 ? 5.027 14.977 13.633 1 98.31 86 GLU A C 1
ATOM 690 O O . GLU A 1 86 ? 5.852 14.93 12.711 1 98.31 86 GLU A O 1
ATOM 695 N N . VAL A 1 87 ? 3.732 15.188 13.414 1 98.62 87 VAL A N 1
ATOM 696 C CA . VAL A 1 87 ? 3.236 15.5 12.078 1 98.62 87 VAL A CA 1
ATOM 697 C C . VAL A 1 87 ? 3.922 16.75 11.555 1 98.62 87 VAL A C 1
ATOM 699 O O . VAL A 1 87 ? 4.391 16.781 10.414 1 98.62 87 VAL A O 1
ATOM 702 N N . GLU A 1 88 ? 4.008 17.734 12.43 1 98.81 88 GLU A N 1
ATOM 703 C CA . GLU A 1 88 ? 4.66 18.984 12.055 1 98.81 88 GLU A CA 1
ATOM 704 C C . GLU A 1 88 ? 6.125 18.75 11.695 1 98.81 88 GLU A C 1
ATOM 706 O O . GLU A 1 88 ? 6.652 19.391 10.781 1 98.81 88 GLU A O 1
ATOM 711 N N . ALA A 1 89 ? 6.766 17.953 12.406 1 98.62 89 ALA A N 1
ATOM 712 C CA . ALA A 1 89 ? 8.18 17.672 12.164 1 98.62 89 ALA A CA 1
ATOM 713 C C . ALA A 1 89 ? 8.375 17.031 10.789 1 98.62 89 ALA A C 1
ATOM 715 O O . ALA A 1 89 ? 9.305 17.391 10.062 1 98.62 89 ALA A O 1
ATOM 716 N N . TYR A 1 90 ? 7.52 16.094 10.43 1 98.62 90 TYR A N 1
ATOM 717 C CA . TYR A 1 90 ? 7.625 15.461 9.125 1 98.62 90 TYR A CA 1
ATOM 718 C C . TYR A 1 90 ? 7.32 16.453 8.008 1 98.62 90 TYR A C 1
ATOM 720 O O . TYR A 1 90 ? 7.965 16.438 6.961 1 98.62 90 TYR A O 1
ATOM 728 N N . ALA A 1 91 ? 6.348 17.281 8.258 1 98.81 91 ALA A N 1
ATOM 729 C CA . ALA A 1 91 ? 6.027 18.312 7.273 1 98.81 91 ALA A CA 1
ATOM 730 C C . ALA A 1 91 ? 7.207 19.266 7.07 1 98.81 91 ALA A C 1
ATOM 732 O O . ALA A 1 91 ? 7.535 19.625 5.934 1 98.81 91 ALA A O 1
ATOM 733 N N . ALA A 1 92 ? 7.789 19.672 8.148 1 98.81 92 ALA A N 1
ATOM 734 C CA . ALA A 1 92 ? 8.945 20.562 8.055 1 98.81 92 ALA A CA 1
ATOM 735 C C . ALA A 1 92 ? 10.086 19.906 7.289 1 98.81 92 ALA A C 1
ATOM 737 O O . ALA A 1 92 ? 10.703 20.531 6.422 1 98.81 92 ALA A O 1
ATOM 738 N N . LYS A 1 93 ? 10.383 18.719 7.656 1 98.62 93 LYS A N 1
ATOM 739 C CA . LYS A 1 93 ? 11.391 17.938 6.945 1 98.62 93 LYS A CA 1
ATOM 740 C C . LYS A 1 93 ? 11.086 17.875 5.453 1 98.62 93 LYS A C 1
ATOM 742 O O . LYS A 1 93 ? 11.969 18.062 4.621 1 98.62 93 LYS A O 1
ATOM 747 N N . ALA A 1 94 ? 9.859 17.547 5.098 1 98.75 94 ALA A N 1
ATOM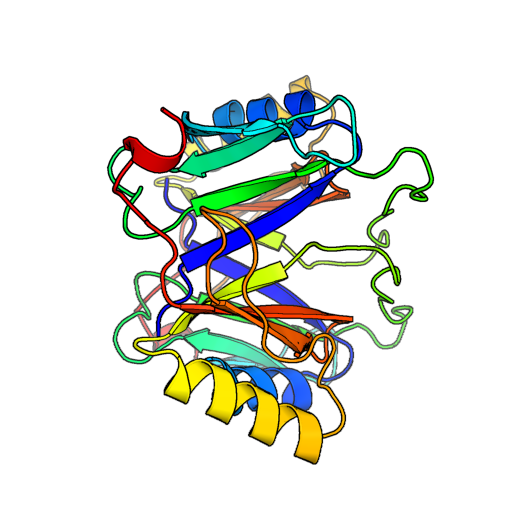 748 C CA . ALA A 1 94 ? 9.43 17.406 3.711 1 98.75 94 ALA A CA 1
ATOM 749 C C . ALA A 1 94 ? 9.516 18.75 2.975 1 98.75 94 ALA A C 1
ATOM 751 O O . ALA A 1 94 ? 9.812 18.781 1.778 1 98.75 94 ALA A O 1
ATOM 752 N N . GLU A 1 95 ? 9.164 19.766 3.678 1 98.62 95 GLU A N 1
ATOM 753 C CA . GLU A 1 95 ? 9.297 21.094 3.09 1 98.62 95 GLU A CA 1
ATOM 754 C C . GLU A 1 95 ? 10.75 21.391 2.727 1 98.62 95 GLU A C 1
ATOM 756 O O . GLU A 1 95 ? 11.039 21.875 1.633 1 98.62 95 GLU A O 1
ATOM 761 N N . GLU A 1 96 ? 11.625 21.109 3.602 1 98.5 96 GLU A N 1
ATOM 762 C CA . GLU A 1 96 ? 13.047 21.297 3.357 1 98.5 96 GLU A CA 1
ATOM 763 C C . GLU A 1 96 ? 13.516 20.484 2.156 1 98.5 96 GLU A C 1
ATOM 765 O O . GLU A 1 96 ? 14.328 20.953 1.359 1 98.5 96 GLU A O 1
ATOM 770 N N . ASP A 1 97 ? 13 19.312 2.023 1 98.31 97 ASP A N 1
ATOM 771 C CA . ASP A 1 97 ? 13.383 18.406 0.944 1 98.31 97 ASP A CA 1
ATOM 772 C C . ASP A 1 97 ? 12.648 18.75 -0.349 1 98.31 97 ASP A C 1
ATOM 774 O O . ASP A 1 97 ? 12.93 18.172 -1.4 1 98.31 97 ASP A O 1
ATOM 778 N N . GLY A 1 98 ? 11.625 19.625 -0.273 1 98 98 GLY A N 1
ATOM 779 C CA . GLY A 1 98 ? 10.883 20.062 -1.445 1 98 98 GLY A CA 1
ATOM 780 C C . GLY A 1 98 ? 9.828 19.062 -1.892 1 98 98 GLY A C 1
ATOM 781 O O . GLY A 1 98 ? 9.453 19.031 -3.064 1 98 98 GLY A O 1
ATOM 782 N N . ILE A 1 99 ? 9.328 18.203 -0.985 1 97.56 99 ILE A N 1
ATOM 783 C CA . ILE A 1 99 ? 8.422 17.141 -1.401 1 97.56 99 ILE A CA 1
ATOM 784 C C . ILE A 1 99 ? 7.137 17.203 -0.584 1 97.56 99 ILE A C 1
ATOM 786 O O . ILE A 1 99 ? 6.324 16.281 -0.619 1 97.56 99 ILE A O 1
ATOM 790 N N . LEU A 1 100 ? 6.922 18.297 0.197 1 98.38 100 LEU A N 1
ATOM 791 C CA . LEU A 1 100 ? 5.66 18.453 0.913 1 98.38 100 LEU A CA 1
ATOM 792 C C . LEU A 1 100 ? 4.512 18.688 -0.06 1 98.38 100 LEU A C 1
ATOM 794 O O . LEU A 1 100 ? 4.59 19.578 -0.919 1 98.38 100 LEU A O 1
ATOM 798 N N . SER A 1 101 ? 3.559 17.891 0.004 1 96.44 101 SER A N 1
ATOM 799 C CA . SER A 1 101 ? 2.395 18 -0.868 1 96.44 101 SER A CA 1
ATOM 800 C C . SER A 1 101 ? 1.27 18.781 -0.194 1 96.44 101 SER A C 1
ATOM 802 O O . SER A 1 101 ? 0.667 19.672 -0.806 1 96.44 101 SER A O 1
ATOM 804 N N . LEU A 1 102 ? 0.907 18.469 1.025 1 97.19 102 LEU A N 1
ATOM 805 C CA . LEU A 1 102 ? -0.133 19.094 1.829 1 97.19 102 LEU A CA 1
ATOM 806 C C . LEU A 1 102 ? 0.399 19.469 3.209 1 97.19 102 LEU A C 1
ATOM 808 O O . LEU A 1 102 ? 0.832 18.609 3.969 1 97.19 102 LEU A O 1
ATOM 812 N N . PRO A 1 103 ? 0.413 20.781 3.479 1 98.56 103 PRO A N 1
ATOM 813 C CA . PRO A 1 103 ? 0.837 21.156 4.828 1 98.56 103 PRO A CA 1
ATOM 814 C C . PRO A 1 103 ? -0.096 20.625 5.91 1 98.56 103 PRO A C 1
ATOM 816 O O . PRO A 1 103 ? -1.235 20.25 5.621 1 98.56 103 PRO A O 1
ATOM 819 N N . PRO A 1 104 ? 0.453 20.625 7.141 1 98.69 104 PRO A N 1
ATOM 820 C CA . PRO A 1 104 ? -0.366 20.094 8.234 1 98.69 104 PRO A CA 1
ATOM 821 C C . PRO A 1 104 ? -1.704 20.812 8.375 1 98.69 104 PRO A C 1
ATOM 823 O O . PRO A 1 104 ? -1.756 22.047 8.305 1 98.69 104 PRO A O 1
ATOM 826 N N . MET A 1 105 ? -2.709 20.016 8.602 1 98.38 105 MET A N 1
ATOM 827 C CA . MET A 1 105 ? -4.031 20.594 8.828 1 98.38 105 MET A CA 1
ATOM 828 C C . MET A 1 105 ? -4.949 19.594 9.523 1 98.38 105 MET A C 1
ATOM 830 O O . MET A 1 105 ? -4.703 18.375 9.477 1 98.38 105 MET A O 1
ATOM 834 N N . ASP A 1 106 ? -6.031 20.094 10.133 1 96.94 106 ASP A N 1
ATOM 835 C CA . ASP A 1 106 ? -7.094 19.266 10.672 1 96.94 106 ASP A CA 1
ATOM 836 C C . ASP A 1 106 ? -8.109 18.891 9.594 1 96.94 106 ASP A C 1
ATOM 838 O O . ASP A 1 106 ? -8.594 19.75 8.859 1 96.94 106 ASP A O 1
ATOM 842 N N . LEU A 1 107 ? -8.297 17.688 9.438 1 90.75 107 LEU A N 1
ATOM 843 C CA . LEU A 1 107 ? -9.398 17.188 8.617 1 90.75 107 LEU A CA 1
ATOM 844 C C . LEU A 1 107 ? -10.492 16.578 9.484 1 90.75 107 LEU A C 1
ATOM 846 O O . LEU A 1 107 ? -10.242 16.188 10.633 1 90.75 107 LEU A O 1
ATOM 850 N N . PRO A 1 108 ? -11.641 16.578 9 1 85.38 108 PRO A N 1
ATOM 851 C CA . PRO A 1 108 ? -12.75 16.062 9.805 1 85.38 108 PRO A CA 1
ATOM 852 C C . PRO A 1 108 ? -12.508 14.641 10.305 1 85.38 108 PRO A C 1
ATOM 854 O O . PRO A 1 108 ? -11.781 13.875 9.664 1 85.38 108 PRO A O 1
ATOM 857 N N . PHE A 1 109 ? -13.141 14.445 11.383 1 84.31 109 PHE A N 1
ATOM 858 C CA . PHE A 1 109 ? -13.141 13.086 11.914 1 84.31 109 PHE A CA 1
ATOM 859 C C . PHE A 1 109 ? -13.609 12.094 10.852 1 84.31 109 PHE A C 1
ATOM 861 O O . PHE A 1 109 ? -14.562 12.359 10.117 1 84.31 109 PHE A O 1
ATOM 868 N N . PRO A 1 110 ? -12.883 11.023 10.672 1 85.69 110 PRO A N 1
ATOM 869 C CA . PRO A 1 110 ? -11.859 10.383 11.5 1 85.69 110 PRO A CA 1
ATOM 870 C C . PRO A 1 110 ? -10.445 10.617 10.969 1 85.69 110 PRO A C 1
ATOM 872 O O . PRO A 1 110 ? -9.5 9.953 11.406 1 85.69 110 PRO A O 1
ATOM 875 N N . THR A 1 111 ? -10.234 11.469 10.102 1 86.94 111 THR A N 1
ATOM 876 C CA . THR A 1 111 ? -8.938 11.609 9.445 1 86.94 111 THR A CA 1
ATOM 877 C C . THR A 1 111 ? -7.898 12.18 10.406 1 86.94 111 THR A C 1
ATOM 879 O O . THR A 1 111 ? -6.746 11.742 10.422 1 86.94 111 THR A O 1
ATOM 882 N N . GLY A 1 112 ? -8.391 13.234 11.203 1 92.25 112 GLY A N 1
ATOM 883 C CA . GLY A 1 112 ? -7.465 13.812 12.164 1 92.25 112 GLY A CA 1
ATOM 884 C C . GLY A 1 112 ? -6.535 14.844 11.555 1 92.25 1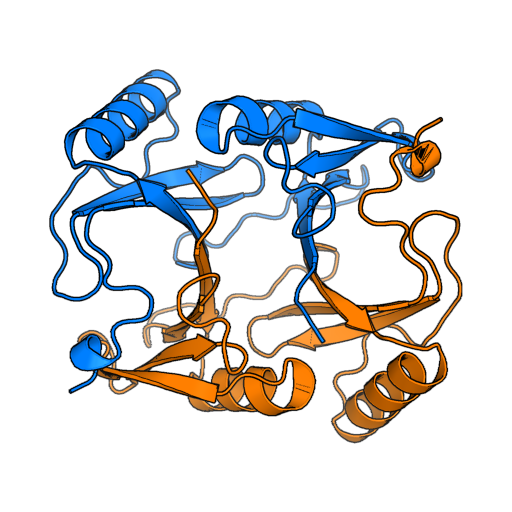12 GLY A C 1
ATOM 885 O O . GLY A 1 112 ? -6.891 15.5 10.578 1 92.25 112 GLY A O 1
ATOM 886 N N . TYR A 1 113 ? -5.383 15.055 12.32 1 97.5 113 TYR A N 1
ATOM 887 C CA . TYR A 1 113 ? -4.363 16.016 11.891 1 97.5 113 TYR A CA 1
ATOM 888 C C . TYR A 1 113 ? -3.352 15.359 10.969 1 97.5 113 TYR A C 1
ATOM 890 O O . TYR A 1 113 ? -2.729 14.352 11.328 1 97.5 113 TYR A O 1
ATOM 898 N N . VAL A 1 114 ? -3.25 15.938 9.711 1 98.25 114 VAL A N 1
ATOM 899 C CA . VAL A 1 114 ? -2.451 15.164 8.766 1 98.25 114 VAL A CA 1
ATOM 900 C C . VAL A 1 114 ? -1.588 16.094 7.93 1 98.25 114 VAL A C 1
ATOM 902 O O . VAL A 1 114 ? -1.869 17.297 7.84 1 98.25 114 VAL A O 1
ATOM 905 N N . CYS A 1 115 ? -0.554 15.641 7.344 1 98.56 115 CYS A N 1
ATOM 906 C CA . CYS A 1 115 ? 0.136 16.188 6.184 1 98.56 115 CYS A CA 1
ATOM 907 C C . CYS A 1 115 ? 0.411 15.109 5.148 1 98.56 115 CYS A C 1
ATOM 909 O O . CYS A 1 115 ? 0.309 13.914 5.449 1 98.56 115 CYS A O 1
ATOM 911 N N . LEU A 1 116 ? 0.637 15.516 3.912 1 98.06 116 LEU A N 1
ATOM 912 C CA . LEU A 1 116 ? 0.968 14.586 2.84 1 98.06 116 LEU A CA 1
ATOM 913 C C . LEU A 1 116 ? 2.338 14.898 2.248 1 98.06 116 LEU A C 1
ATOM 915 O O . LEU A 1 116 ? 2.689 16.078 2.076 1 98.06 116 LEU A O 1
ATOM 919 N N . VAL A 1 117 ? 3.055 13.852 1.968 1 97.88 117 VAL A N 1
ATOM 920 C CA . VAL A 1 117 ? 4.406 13.961 1.427 1 97.88 117 VAL A CA 1
ATOM 921 C C . VAL A 1 117 ? 4.512 13.141 0.142 1 97.88 117 VAL A C 1
ATOM 923 O O . VAL A 1 117 ? 4.012 12.016 0.07 1 97.88 117 VAL A O 1
ATOM 926 N N . HIS A 1 118 ? 5.148 13.703 -0.873 1 95.38 118 HIS A N 1
ATOM 927 C CA . HIS A 1 118 ? 5.398 12.977 -2.111 1 95.38 118 HIS A CA 1
ATOM 928 C C . HIS A 1 118 ? 6.516 11.953 -1.932 1 95.38 118 HIS A C 1
ATOM 930 O O . HIS A 1 118 ? 7.578 12.273 -1.398 1 95.38 118 HIS A O 1
ATOM 936 N N . ALA A 1 119 ? 6.211 10.758 -2.34 1 94.06 119 ALA A N 1
ATOM 937 C CA . ALA A 1 119 ? 7.23 9.719 -2.355 1 94.06 119 ALA A CA 1
ATOM 938 C C . ALA A 1 119 ? 7.906 9.633 -3.721 1 94.06 119 ALA A C 1
ATOM 940 O O . ALA A 1 119 ? 7.355 10.094 -4.723 1 94.06 119 ALA A O 1
ATOM 941 N N . PRO A 1 120 ? 9.055 9.047 -3.826 1 90.5 120 PRO A N 1
ATOM 942 C CA . PRO A 1 120 ? 9.797 9.039 -5.086 1 90.5 120 PRO A CA 1
ATOM 943 C C . PRO A 1 120 ? 9.18 8.125 -6.141 1 90.5 120 PRO A C 1
ATOM 945 O O . PRO A 1 120 ? 9.555 8.18 -7.312 1 90.5 120 PRO A O 1
ATOM 948 N N . TRP A 1 121 ? 8.297 7.273 -5.75 1 86.38 121 TRP A N 1
ATOM 949 C CA . TRP A 1 121 ? 7.633 6.406 -6.719 1 86.38 121 TRP A CA 1
ATOM 950 C C . TRP A 1 121 ? 6.359 7.059 -7.246 1 86.38 121 TRP A C 1
ATOM 952 O O . TRP A 1 121 ? 5.566 6.414 -7.938 1 86.38 121 TRP A O 1
ATOM 962 N N . GLY A 1 122 ? 6.164 8.32 -6.906 1 84.25 122 GLY A N 1
ATOM 963 C CA . GLY A 1 122 ? 5.039 9.07 -7.434 1 84.25 122 GLY A CA 1
ATOM 964 C C . GLY A 1 122 ? 3.816 9.023 -6.535 1 84.25 122 GLY A C 1
ATOM 965 O O . GLY A 1 122 ? 2.84 9.742 -6.77 1 84.25 122 GLY A O 1
ATOM 966 N N . GLY A 1 123 ? 3.848 8.336 -5.5 1 88.06 123 GLY A N 1
ATOM 967 C CA . GLY A 1 123 ? 2.721 8.242 -4.586 1 88.06 123 GLY A CA 1
ATOM 968 C C . GLY A 1 123 ? 2.811 9.227 -3.43 1 88.06 123 GLY A C 1
ATOM 969 O O . GLY A 1 123 ? 3.609 10.164 -3.465 1 88.06 123 GLY A O 1
ATOM 970 N N . LEU A 1 124 ? 1.797 9.023 -2.543 1 94.31 124 LEU A N 1
ATOM 971 C CA . LEU A 1 124 ? 1.722 9.875 -1.365 1 94.31 124 LEU A CA 1
ATOM 972 C C . LEU A 1 124 ? 1.886 9.062 -0.087 1 94.31 124 LEU A C 1
ATOM 974 O O . LEU A 1 124 ? 1.526 7.883 -0.047 1 94.31 124 LEU A O 1
ATOM 978 N N . VAL A 1 125 ? 2.484 9.703 0.842 1 97.25 125 VAL A N 1
ATOM 979 C CA . VAL A 1 125 ? 2.502 9.195 2.209 1 97.25 125 VAL A CA 1
ATOM 980 C C . VAL A 1 125 ? 1.842 10.203 3.145 1 97.25 125 VAL A C 1
ATOM 982 O O . VAL A 1 125 ? 2.164 11.398 3.109 1 97.25 125 VAL A O 1
ATOM 985 N N . GLU A 1 126 ? 0.959 9.711 3.898 1 98.25 126 GLU A N 1
ATOM 986 C CA . GLU A 1 126 ? 0.252 10.523 4.883 1 98.25 126 GLU A CA 1
ATOM 987 C C . GLU A 1 126 ? 0.827 10.32 6.281 1 98.25 126 GLU A C 1
ATOM 989 O O . GLU A 1 126 ? 0.958 9.18 6.746 1 98.25 126 GLU A O 1
ATOM 994 N N . PHE A 1 127 ? 1.179 11.359 6.875 1 98.44 127 PHE A N 1
ATOM 995 C CA . PHE A 1 127 ? 1.465 11.352 8.305 1 98.44 127 PHE A CA 1
ATOM 996 C C . PHE A 1 127 ? 0.304 11.945 9.094 1 98.44 127 PHE A C 1
ATOM 998 O O . PHE A 1 127 ? -0.103 13.078 8.852 1 98.44 127 PHE A O 1
ATOM 1005 N N . SER A 1 128 ? -0.198 11.109 10.047 1 97.06 128 SER A N 1
ATOM 1006 C CA . SER A 1 128 ? -1.433 11.539 10.695 1 97.06 128 SER A CA 1
ATOM 1007 C C . SER A 1 128 ? -1.365 11.336 12.203 1 97.06 128 SER A C 1
ATOM 1009 O O . SER A 1 128 ? -0.626 10.477 12.688 1 97.06 128 SER A O 1
ATOM 1011 N N . TYR A 1 129 ? -2.07 12.094 12.891 1 96.69 129 TYR A N 1
ATOM 1012 C CA . TYR A 1 129 ? -2.297 11.969 14.328 1 96.69 129 TYR A CA 1
ATOM 1013 C C . TYR A 1 129 ? -3.783 12.062 14.656 1 96.69 129 TYR A C 1
ATOM 1015 O O . TYR A 1 129 ? -4.488 12.93 14.133 1 96.69 129 TYR A O 1
ATOM 1023 N N . GLY A 1 130 ? -4.203 11.141 15.516 1 91.19 130 GLY A N 1
ATOM 1024 C CA . GLY A 1 130 ? -5.566 11.242 16.016 1 91.19 130 GLY A CA 1
ATOM 1025 C C . GLY A 1 130 ? -6.555 10.398 15.242 1 91.19 130 GLY A C 1
ATOM 1026 O O . GLY A 1 130 ? -7.766 10.523 15.422 1 91.19 130 GLY A O 1
ATOM 1027 N N . GLN A 1 131 ? -6.137 9.648 14.273 1 87.69 131 GLN A N 1
ATOM 1028 C CA . GLN A 1 131 ? -7.043 8.719 13.609 1 87.69 131 GLN A CA 1
ATOM 1029 C C . GLN A 1 131 ? -7.461 7.59 14.547 1 87.69 131 GLN A C 1
ATOM 1031 O O . GLN A 1 131 ? -6.617 6.973 15.203 1 87.69 131 GLN A O 1
ATOM 1036 N N . PRO A 1 132 ? -8.727 7.332 14.648 1 83.94 132 PRO A N 1
ATOM 1037 C CA . PRO A 1 132 ? -9.234 6.359 15.617 1 83.94 132 PRO A CA 1
ATOM 1038 C C . PRO A 1 132 ? -9.156 4.922 15.109 1 83.94 132 PRO A C 1
ATOM 1040 O O . PRO A 1 132 ? -10.195 4.289 14.883 1 83.94 132 PRO A O 1
ATOM 1043 N N . LEU A 1 133 ? -7.977 4.363 14.938 1 80.75 133 LEU A N 1
ATOM 1044 C CA . LEU A 1 133 ? -7.875 2.967 14.523 1 80.75 133 LEU A CA 1
ATOM 1045 C C . LEU A 1 133 ? -8.461 2.043 15.586 1 80.75 133 LEU A C 1
ATOM 1047 O O . LEU A 1 133 ? -8.258 2.26 16.781 1 80.75 133 LEU A O 1
ATOM 1051 N N . GLY A 1 134 ? -9.227 1.059 15.172 1 69.19 134 GLY A N 1
ATOM 1052 C CA . GLY A 1 134 ? -9.75 0.063 16.094 1 69.19 134 GLY A CA 1
ATOM 1053 C C . GLY A 1 134 ? -11.016 0.512 16.797 1 69.19 134 GLY A C 1
ATOM 1054 O O . GLY A 1 134 ? -11.68 -0.289 17.453 1 69.19 134 GLY A O 1
ATOM 1055 N N . THR A 1 135 ? -11.188 1.813 16.906 1 65.12 135 THR A N 1
ATOM 1056 C CA . THR A 1 135 ? -12.406 2.266 17.562 1 65.12 135 THR A CA 1
ATOM 1057 C C . THR A 1 135 ? -13.492 2.564 16.531 1 65.12 135 THR A C 1
ATOM 1059 O O . THR A 1 135 ? -13.227 3.193 15.5 1 65.12 135 THR A O 1
ATOM 1062 N N . MET A 1 136 ? -14.32 1.607 16.219 1 59.03 136 MET A N 1
ATOM 1063 C CA . MET A 1 136 ? -15.391 1.653 15.227 1 59.03 136 MET A CA 1
ATOM 1064 C C . MET A 1 136 ? -16.344 2.805 15.5 1 59.03 136 MET A C 1
ATOM 1066 O O . MET A 1 136 ? -17.406 2.893 14.891 1 59.03 136 MET A O 1
ATOM 1070 N N . ASP A 1 137 ? -16.031 3.553 16.484 1 58.88 137 ASP A N 1
ATOM 1071 C CA . ASP A 1 137 ? -16.953 4.668 16.734 1 58.88 137 ASP A CA 1
ATOM 1072 C C . ASP A 1 137 ? -16.906 5.68 15.586 1 58.88 137 ASP A C 1
ATOM 1074 O O . ASP A 1 137 ? -17.766 6.559 15.5 1 58.88 137 ASP A O 1
ATOM 1078 N N . CYS A 1 138 ? -15.922 5.602 14.859 1 54.34 138 CYS A N 1
ATOM 1079 C CA . CYS A 1 138 ? -15.789 6.555 13.766 1 54.34 138 CYS A CA 1
ATOM 1080 C C . CYS A 1 138 ? -16.953 6.438 12.797 1 54.34 138 CYS A C 1
ATOM 1082 O O . CYS A 1 138 ? -17.172 7.324 11.969 1 54.34 138 CYS A O 1
ATOM 1084 N N . CYS A 1 139 ? -17.578 5.281 12.695 1 56.06 139 CYS A N 1
ATOM 1085 C CA . CYS A 1 139 ? -18.625 5.098 11.711 1 56.06 139 CYS A CA 1
ATOM 1086 C C . CYS A 1 139 ? -20 5.281 12.336 1 56.06 139 CYS A C 1
ATOM 1088 O O . CYS A 1 139 ? -21.031 5.129 11.664 1 56.06 139 CYS A O 1
ATOM 1090 N N . ARG A 1 140 ? -20 5.301 13.609 1 47.5 140 ARG A N 1
ATOM 1091 C CA . ARG A 1 140 ? -21.328 5.512 14.18 1 47.5 140 ARG A CA 1
ATOM 1092 C C . ARG A 1 140 ? -21.656 7 14.258 1 47.5 140 ARG A C 1
ATOM 1094 O O . ARG A 1 140 ? -20.766 7.828 14.43 1 47.5 140 ARG A O 1
ATOM 1101 N N . MET B 1 1 ? 6.551 4.461 14.578 1 68.62 1 MET B N 1
ATOM 1102 C CA . MET B 1 1 ? 5.574 5.031 13.648 1 68.62 1 MET B CA 1
ATOM 1103 C C . MET B 1 1 ? 5.133 3.994 12.625 1 68.62 1 MET B C 1
ATOM 1105 O O . MET B 1 1 ? 5.785 3.816 11.594 1 68.62 1 MET B O 1
ATOM 1109 N N . PRO B 1 2 ? 4.148 3.354 12.984 1 86.62 2 PRO B N 1
ATOM 1110 C CA . PRO B 1 2 ? 3.783 2.248 12.094 1 86.62 2 PRO B CA 1
ATOM 1111 C C . PRO B 1 2 ? 2.957 2.707 10.891 1 86.62 2 PRO B C 1
ATOM 1113 O O . PRO B 1 2 ? 2.33 3.768 10.938 1 86.62 2 PRO B O 1
ATOM 1116 N N . CYS B 1 3 ? 3.164 1.999 9.805 1 93.5 3 CYS B N 1
ATOM 1117 C CA . CYS B 1 3 ? 2.188 2.096 8.727 1 93.5 3 CYS B CA 1
ATOM 1118 C C . CYS B 1 3 ? 0.838 1.535 9.164 1 93.5 3 CYS B C 1
ATOM 1120 O O . CYS B 1 3 ? 0.746 0.377 9.57 1 93.5 3 CYS B O 1
ATOM 1122 N N . THR B 1 4 ? -0.186 2.344 9.039 1 94.19 4 THR B N 1
ATOM 1123 C CA . THR B 1 4 ? -1.451 1.908 9.617 1 94.19 4 THR B CA 1
ATOM 1124 C C . THR B 1 4 ? -2.502 1.704 8.531 1 94.19 4 THR B C 1
ATOM 1126 O O . THR B 1 4 ? -3.541 1.087 8.766 1 94.19 4 THR B O 1
ATOM 1129 N N . HIS B 1 5 ? -2.281 2.291 7.371 1 95.19 5 HIS B N 1
ATOM 1130 C CA . HIS B 1 5 ? -3.314 2.066 6.367 1 95.19 5 HIS B CA 1
ATOM 1131 C C . HIS B 1 5 ? -2.773 2.293 4.961 1 95.19 5 HIS B C 1
ATOM 1133 O O . HIS B 1 5 ? -1.742 2.945 4.785 1 95.19 5 HIS B O 1
ATOM 1139 N N . PHE B 1 6 ? -3.457 1.735 4.012 1 95.69 6 PHE B N 1
ATOM 1140 C CA . PHE B 1 6 ? -3.355 1.988 2.58 1 95.69 6 PHE B CA 1
ATOM 1141 C C . PHE B 1 6 ? -4.68 2.494 2.023 1 95.69 6 PHE B C 1
ATOM 1143 O O . PHE B 1 6 ? -5.719 1.853 2.197 1 95.69 6 PHE B O 1
ATOM 1150 N N . ALA B 1 7 ? -4.594 3.641 1.436 1 95 7 ALA B N 1
ATOM 1151 C CA . ALA B 1 7 ? -5.781 4.223 0.814 1 95 7 ALA B CA 1
ATOM 1152 C C . ALA B 1 7 ? -5.727 4.086 -0.705 1 95 7 ALA B C 1
ATOM 1154 O O . ALA B 1 7 ? -4.715 4.414 -1.328 1 95 7 ALA B O 1
ATOM 1155 N N . VAL B 1 8 ? -6.781 3.596 -1.195 1 92.94 8 VAL B N 1
ATOM 1156 C CA . VAL B 1 8 ? -6.891 3.49 -2.646 1 92.94 8 VAL B CA 1
ATOM 1157 C C . VAL B 1 8 ? -7.992 4.418 -3.152 1 92.94 8 VAL B C 1
ATOM 1159 O O . VAL B 1 8 ? -9.078 4.477 -2.574 1 92.94 8 VAL B O 1
ATOM 1162 N N . HIS B 1 9 ? -7.598 5.121 -4.176 1 90.81 9 HIS B N 1
ATOM 1163 C CA . HIS B 1 9 ? -8.531 6.004 -4.867 1 90.81 9 HIS B CA 1
ATOM 1164 C C . HIS B 1 9 ? -9.172 5.305 -6.062 1 90.81 9 HIS B C 1
ATOM 1166 O O . HIS B 1 9 ? -8.469 4.852 -6.969 1 90.81 9 HIS B O 1
ATOM 1172 N N . VAL B 1 10 ? -10.484 5.242 -6.07 1 89.94 10 VAL B N 1
ATOM 1173 C CA . VAL B 1 10 ? -11.109 4.324 -7.016 1 89.94 10 VAL B CA 1
ATOM 1174 C C . VAL B 1 10 ? -12.297 5.008 -7.688 1 89.94 10 VAL B C 1
ATOM 1176 O O . VAL B 1 10 ? -12.938 5.879 -7.094 1 89.94 10 VAL B O 1
ATOM 1179 N N . PRO B 1 11 ? -12.633 4.531 -8.891 1 85.31 11 PRO B N 1
ATOM 1180 C CA . PRO B 1 11 ? -13.828 5.062 -9.547 1 85.31 11 PRO B CA 1
ATOM 1181 C C . PRO B 1 11 ? -15.125 4.551 -8.922 1 85.31 11 PRO B C 1
ATOM 1183 O O . PRO B 1 11 ? -16.141 5.254 -8.93 1 85.31 11 PRO B O 1
ATOM 1186 N N . CYS B 1 12 ? -15.125 3.361 -8.352 1 89.44 12 CYS B N 1
ATOM 1187 C CA . CYS B 1 12 ? -16.312 2.754 -7.754 1 89.44 12 CYS B CA 1
ATOM 1188 C C . CYS B 1 12 ? -15.977 2.125 -6.406 1 89.44 12 CYS B C 1
ATOM 1190 O O . CYS B 1 12 ? -15.352 1.066 -6.348 1 89.44 12 CYS B O 1
ATOM 1192 N N . SER B 1 13 ? -16.5 2.693 -5.367 1 93.06 13 SER B N 1
ATOM 1193 C CA . SER B 1 13 ? -16.188 2.209 -4.023 1 93.06 13 SER B CA 1
ATOM 1194 C C . SER B 1 13 ? -16.734 0.803 -3.803 1 93.06 13 SER B C 1
ATOM 1196 O O . SER B 1 13 ? -16.078 -0.035 -3.182 1 93.06 13 SER B O 1
ATOM 1198 N N . GLY B 1 14 ? -17.906 0.576 -4.277 1 94.38 14 GLY B N 1
ATOM 1199 C CA . GLY B 1 14 ? -18.516 -0.734 -4.113 1 94.38 14 GLY B CA 1
ATOM 1200 C C . GLY B 1 14 ? -17.672 -1.862 -4.672 1 94.38 14 GLY B C 1
ATOM 1201 O O . GLY B 1 14 ? -17.484 -2.889 -4.016 1 94.38 14 GLY B O 1
ATOM 1202 N N . ALA B 1 15 ? -17.141 -1.68 -5.879 1 94.75 15 ALA B N 1
ATOM 1203 C CA . ALA B 1 15 ? -16.297 -2.689 -6.516 1 94.75 15 ALA B CA 1
ATOM 1204 C C . ALA B 1 15 ? -15.023 -2.932 -5.703 1 94.75 15 ALA B C 1
ATOM 1206 O O . ALA B 1 15 ? -14.578 -4.074 -5.57 1 94.75 15 ALA B O 1
ATOM 1207 N N . ALA B 1 16 ? -14.492 -1.883 -5.207 1 95.62 16 ALA B N 1
ATOM 1208 C CA . ALA B 1 16 ? -13.266 -1.997 -4.43 1 95.62 16 ALA B CA 1
ATOM 1209 C C . ALA B 1 16 ? -13.508 -2.732 -3.115 1 95.62 16 ALA B C 1
ATOM 1211 O O . ALA B 1 16 ? -12.734 -3.613 -2.734 1 95.62 16 ALA B O 1
ATOM 1212 N N . VAL B 1 17 ? -14.578 -2.369 -2.449 1 97.25 17 VAL B N 1
ATOM 1213 C CA . VAL B 1 17 ? -14.93 -3.012 -1.186 1 97.25 17 VAL B CA 1
ATOM 1214 C C . VAL B 1 17 ? -15.195 -4.496 -1.418 1 97.25 17 VAL B C 1
ATOM 1216 O O . VAL B 1 17 ? -14.742 -5.344 -0.646 1 97.25 17 VAL B O 1
ATOM 1219 N N . GLU B 1 18 ? -15.922 -4.789 -2.449 1 98.19 18 GLU B N 1
ATOM 1220 C CA . GLU B 1 18 ? -16.203 -6.184 -2.783 1 98.19 18 GLU B CA 1
ATOM 1221 C C . GLU B 1 18 ? -14.922 -6.957 -3.066 1 98.19 18 GLU B C 1
ATOM 1223 O O . GLU B 1 18 ? -14.75 -8.086 -2.598 1 98.19 18 GLU B O 1
ATOM 1228 N N . PHE B 1 19 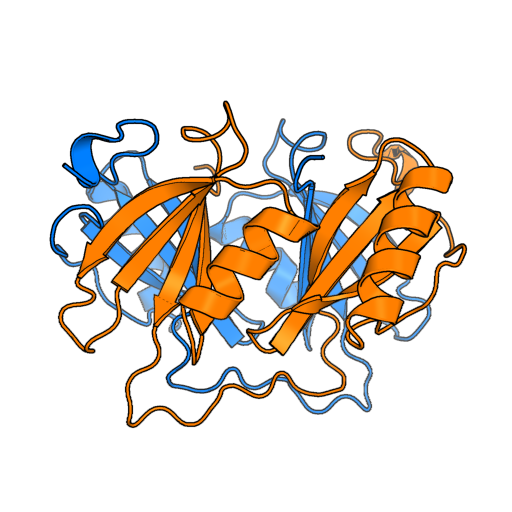? -14.031 -6.398 -3.82 1 98.06 19 PHE B N 1
ATOM 1229 C CA . PHE B 1 19 ? -12.75 -7.035 -4.109 1 98.06 19 PHE B CA 1
ATOM 1230 C C . PHE B 1 19 ? -11.984 -7.316 -2.82 1 98.06 19 PHE B C 1
ATOM 1232 O O . PHE B 1 19 ? -11.508 -8.43 -2.609 1 98.06 19 PHE B O 1
ATOM 1239 N N . LEU B 1 20 ? -11.859 -6.285 -2.002 1 97.88 20 LEU B N 1
ATOM 1240 C CA . LEU B 1 20 ? -11.125 -6.434 -0.749 1 97.88 20 LEU B CA 1
ATOM 1241 C C . LEU B 1 20 ? -11.727 -7.543 0.107 1 97.88 20 LEU B C 1
ATOM 1243 O O . LEU B 1 20 ? -11 -8.297 0.754 1 97.88 20 LEU B O 1
ATOM 1247 N N . HIS B 1 21 ? -13.023 -7.617 0.089 1 98 21 HIS B N 1
ATOM 1248 C CA . HIS B 1 21 ? -13.703 -8.672 0.844 1 98 21 HIS B CA 1
ATOM 1249 C C . HIS B 1 21 ? -13.406 -10.047 0.257 1 98 21 HIS B C 1
ATOM 1251 O O . HIS B 1 21 ? -12.992 -10.961 0.979 1 98 21 HIS B O 1
ATOM 1257 N N . ARG B 1 22 ? -13.531 -10.195 -1.013 1 97.94 22 ARG B N 1
ATOM 1258 C CA . ARG B 1 22 ? -13.461 -11.492 -1.674 1 97.94 22 ARG B CA 1
ATOM 1259 C C . ARG B 1 22 ? -12.016 -11.977 -1.771 1 97.94 22 ARG B C 1
ATOM 1261 O O . ARG B 1 22 ? -11.758 -13.18 -1.696 1 97.94 22 ARG B O 1
ATOM 1268 N N . TYR B 1 23 ? -11.102 -11.078 -1.908 1 98.19 23 TYR B N 1
ATOM 1269 C CA . TYR B 1 23 ? -9.734 -11.477 -2.215 1 98.19 23 TYR B CA 1
ATOM 1270 C C . TYR B 1 23 ? -8.812 -11.234 -1.027 1 98.19 23 TYR B C 1
ATOM 1272 O O . TYR B 1 23 ? -7.832 -11.953 -0.833 1 98.19 23 TYR B O 1
ATOM 1280 N N . CYS B 1 24 ? -9.141 -10.266 -0.208 1 96.81 24 CYS B N 1
ATOM 1281 C CA . CYS B 1 24 ? -8.227 -9.938 0.88 1 96.81 24 CYS B CA 1
ATOM 1282 C C . CYS B 1 24 ? -8.852 -10.258 2.232 1 96.81 24 CYS B C 1
ATOM 1284 O O . CYS B 1 24 ? -8.25 -10 3.277 1 96.81 24 CYS B O 1
ATOM 1286 N N . GLY B 1 25 ? -10.055 -10.703 2.25 1 96.44 25 GLY B N 1
ATOM 1287 C CA . GLY B 1 25 ? -10.703 -11.188 3.459 1 96.44 25 GLY B CA 1
ATOM 1288 C C . GLY B 1 25 ? -11.07 -10.078 4.422 1 96.44 25 GLY B C 1
ATOM 1289 O O . GLY B 1 25 ? -11.125 -10.289 5.633 1 96.44 25 GLY B O 1
ATOM 1290 N N . THR B 1 26 ? -11.289 -8.922 3.906 1 96.44 26 THR B N 1
ATOM 1291 C CA . THR B 1 26 ? -11.57 -7.797 4.785 1 96.44 26 THR B CA 1
ATOM 1292 C C . THR B 1 26 ? -13.078 -7.625 4.988 1 96.44 26 THR B C 1
ATOM 1294 O O . THR B 1 26 ? -13.875 -8.211 4.25 1 96.44 26 THR B O 1
ATOM 1297 N N . GLU B 1 27 ? -13.383 -6.938 6.066 1 95.38 27 GLU B N 1
ATOM 1298 C CA . GLU B 1 27 ? -14.734 -6.461 6.344 1 95.38 27 GLU B CA 1
ATOM 1299 C C . GLU B 1 27 ? -14.758 -4.949 6.539 1 95.38 27 GLU B C 1
ATOM 1301 O O . GLU B 1 27 ? -13.75 -4.352 6.918 1 95.38 27 GLU B O 1
ATOM 1306 N N . ILE B 1 28 ? -15.953 -4.34 6.246 1 94.06 28 ILE B N 1
ATOM 1307 C CA . ILE B 1 28 ? -16.125 -2.914 6.508 1 94.06 28 ILE B CA 1
ATOM 1308 C C . ILE B 1 28 ? -16.156 -2.664 8.016 1 94.06 28 ILE B C 1
ATOM 1310 O O . ILE B 1 28 ? -16.938 -3.287 8.734 1 94.06 28 ILE B O 1
ATOM 1314 N N . VAL B 1 29 ? -15.352 -1.781 8.445 1 91.19 29 VAL B N 1
ATOM 1315 C CA . VAL B 1 29 ? -15.344 -1.483 9.875 1 91.19 29 VAL B CA 1
ATOM 1316 C C . VAL B 1 29 ? -15.859 -0.067 10.117 1 91.19 29 VAL B C 1
ATOM 1318 O O . VAL B 1 29 ? -16.203 0.292 11.242 1 91.19 29 VAL B O 1
ATOM 1321 N N . CYS B 1 30 ? -15.844 0.728 9.094 1 89.06 30 CYS B N 1
ATOM 1322 C CA . CYS B 1 30 ? -16.344 2.094 9.133 1 89.06 30 CYS B CA 1
ATOM 1323 C C . CYS B 1 30 ? -16.719 2.58 7.738 1 89.06 30 CYS B C 1
ATOM 1325 O O . CYS B 1 30 ? -16.062 2.223 6.754 1 89.06 30 CYS B O 1
ATOM 1327 N N . SER B 1 31 ? -17.781 3.355 7.637 1 90.12 31 SER B N 1
ATOM 1328 C CA . SER B 1 31 ? -18.141 4.039 6.395 1 90.12 31 SER B CA 1
ATOM 1329 C C . SER B 1 31 ? -18.734 5.41 6.672 1 90.12 31 SER B C 1
ATOM 1331 O O . SER B 1 31 ? -19.406 5.605 7.688 1 90.12 31 SER B O 1
ATOM 1333 N N . ARG B 1 32 ? -18.438 6.238 5.82 1 87.31 32 ARG B N 1
ATOM 1334 C CA . ARG B 1 32 ? -18.953 7.594 5.926 1 87.31 32 ARG B CA 1
ATOM 1335 C C . ARG B 1 32 ? -19.188 8.203 4.547 1 87.31 32 ARG B C 1
ATOM 1337 O O . ARG B 1 32 ? -18.578 7.762 3.562 1 87.31 32 ARG B O 1
ATOM 1344 N N . PRO B 1 33 ? -20.047 9.25 4.531 1 87.5 33 PRO B N 1
ATOM 1345 C CA . PRO B 1 33 ? -20.141 9.961 3.254 1 87.5 33 PRO B CA 1
ATOM 1346 C C . PRO B 1 33 ? -18.812 10.617 2.855 1 87.5 33 PRO B C 1
ATOM 1348 O O . PRO B 1 33 ? -18.062 11.078 3.721 1 87.5 33 PRO B O 1
ATOM 1351 N N . SER B 1 34 ? -18.453 10.578 1.597 1 84.38 34 SER B N 1
ATOM 1352 C CA . SER B 1 34 ? -17.219 11.195 1.115 1 84.38 34 SER B CA 1
ATOM 1353 C C . SER B 1 34 ? -17.281 12.711 1.212 1 84.38 34 SER B C 1
ATOM 1355 O O . SER B 1 34 ? -16.25 13.375 1.347 1 84.38 34 SER B O 1
ATOM 1357 N N . GLY B 1 35 ? -18.438 13.25 1.226 1 76.25 35 GLY B N 1
ATOM 1358 C CA . GLY B 1 35 ? -18.625 14.695 1.186 1 76.25 35 GLY B CA 1
ATOM 1359 C C . GLY B 1 35 ? -18.344 15.297 -0.178 1 76.25 35 GLY B C 1
ATOM 1360 O O . GLY B 1 35 ? -18.766 16.422 -0.469 1 76.25 35 GLY B O 1
ATOM 1361 N N . ARG B 1 36 ? -17.641 14.656 -1.04 1 75.94 36 ARG B N 1
ATOM 1362 C CA . ARG B 1 36 ? -17.234 15.18 -2.34 1 75.94 36 ARG B CA 1
ATOM 1363 C C . ARG B 1 36 ? -18.031 14.531 -3.467 1 75.94 36 ARG B C 1
ATOM 1365 O O . ARG B 1 36 ? -18.172 15.109 -4.547 1 75.94 36 ARG B O 1
ATOM 1372 N N . THR B 1 37 ? -18.438 13.391 -3.178 1 77.75 37 THR B N 1
ATOM 1373 C CA . THR B 1 37 ? -19.188 12.602 -4.145 1 77.75 37 THR B CA 1
ATOM 1374 C C . THR B 1 37 ? -20.422 11.977 -3.49 1 77.75 37 THR B C 1
ATOM 1376 O O . THR B 1 37 ? -20.641 12.148 -2.291 1 77.75 37 THR B O 1
ATOM 1379 N N . ASP B 1 38 ? -21.141 11.367 -4.305 1 83.12 38 ASP B N 1
ATOM 1380 C CA . ASP B 1 38 ? -22.297 10.656 -3.793 1 83.12 38 ASP B CA 1
ATOM 1381 C C . ASP B 1 38 ? -21.906 9.273 -3.275 1 83.12 38 ASP B C 1
ATOM 1383 O O . ASP B 1 38 ? -22.75 8.547 -2.736 1 83.12 38 ASP B O 1
ATOM 1387 N N . GLN B 1 39 ? -20.672 9.07 -3.334 1 87.12 39 GLN B N 1
ATOM 1388 C CA . GLN B 1 39 ? -20.188 7.77 -2.857 1 87.12 39 GLN B CA 1
ATOM 1389 C C . GLN B 1 39 ? -19.75 7.848 -1.398 1 87.12 39 GLN B C 1
ATOM 1391 O O . GLN B 1 39 ? -19.938 8.875 -0.741 1 87.12 39 GLN B O 1
ATOM 1396 N N . ARG B 1 40 ? -19.359 6.699 -0.876 1 90.62 40 ARG B N 1
ATOM 1397 C CA . ARG B 1 40 ? -18.938 6.609 0.514 1 90.62 40 ARG B CA 1
ATOM 1398 C C . ARG B 1 40 ? -17.453 6.266 0.603 1 90.62 40 ARG B C 1
ATOM 1400 O O . ARG B 1 40 ? -16.891 5.691 -0.33 1 90.62 40 ARG B O 1
ATOM 1407 N N . VAL B 1 41 ? -16.844 6.742 1.66 1 92.5 41 VAL B N 1
ATOM 1408 C CA . VAL B 1 41 ? -15.523 6.281 2.068 1 92.5 41 VAL B CA 1
ATOM 1409 C C . VAL B 1 41 ? -15.656 5.066 2.979 1 92.5 41 VAL B C 1
ATOM 1411 O O . VAL B 1 41 ? -16.453 5.066 3.916 1 92.5 41 VAL B O 1
ATOM 1414 N N . TYR B 1 42 ? -14.922 4.047 2.684 1 93.56 42 TYR B N 1
ATOM 1415 C CA . TYR B 1 42 ? -14.961 2.836 3.496 1 93.56 42 TYR B CA 1
ATOM 1416 C C . TYR B 1 42 ? -13.602 2.549 4.117 1 93.56 42 TYR B C 1
ATOM 1418 O O . TYR B 1 42 ? -12.562 2.707 3.465 1 93.56 42 TYR B O 1
ATOM 1426 N N . TRP B 1 43 ? -13.617 2.211 5.371 1 94.62 43 TRP B N 1
ATOM 1427 C CA . TRP B 1 43 ? -12.492 1.57 6.035 1 94.62 43 TRP B CA 1
ATOM 1428 C C . TRP B 1 43 ? -12.719 0.07 6.18 1 94.62 43 TRP B C 1
ATOM 1430 O O . TRP B 1 43 ? -13.727 -0.356 6.758 1 94.62 43 TRP B O 1
ATOM 1440 N N . CYS B 1 44 ? -11.797 -0.69 5.617 1 95 44 CYS B N 1
ATOM 1441 C CA . CYS B 1 44 ? -11.891 -2.145 5.656 1 95 44 CYS B CA 1
ATOM 1442 C C . CYS B 1 44 ? -10.688 -2.752 6.367 1 95 44 CYS B C 1
ATOM 1444 O O . CYS B 1 44 ? -9.578 -2.217 6.293 1 95 44 CYS B O 1
ATOM 1446 N N . SER B 1 45 ? -10.922 -3.818 7.043 1 95.06 45 SER B N 1
ATOM 1447 C CA . SER B 1 45 ? -9.828 -4.504 7.719 1 95.06 45 SER B CA 1
ATOM 1448 C C . SER B 1 45 ? -10.102 -6 7.84 1 95.06 45 SER B C 1
ATOM 1450 O O . SER B 1 45 ? -11.258 -6.43 7.809 1 95.06 45 SER B O 1
ATOM 1452 N N . GLU B 1 46 ? -8.938 -6.703 7.836 1 93.69 46 GLU B N 1
ATOM 1453 C CA . GLU B 1 46 ? -9.086 -8.102 8.227 1 93.69 46 GLU B CA 1
ATOM 1454 C C . GLU B 1 46 ? -9.648 -8.219 9.641 1 93.69 46 GLU B C 1
ATOM 1456 O O . GLU B 1 46 ? -9.25 -7.465 10.539 1 93.69 46 GLU B O 1
ATOM 1461 N N . PRO B 1 47 ? -10.586 -9.18 9.805 1 92.31 47 PRO B N 1
ATOM 1462 C CA . PRO B 1 47 ? -11.133 -9.344 11.156 1 92.31 47 PRO B CA 1
ATOM 1463 C C . PRO B 1 47 ? -10.039 -9.469 12.219 1 92.31 47 PRO B C 1
ATOM 1465 O O . PRO B 1 47 ? -9.117 -10.266 12.062 1 92.31 47 PRO B O 1
ATOM 1468 N N . GLY B 1 48 ? -10.141 -8.664 13.258 1 90.12 48 GLY B N 1
ATOM 1469 C CA . GLY B 1 48 ? -9.195 -8.719 14.367 1 90.12 48 GLY B CA 1
ATOM 1470 C C . GLY B 1 48 ? -7.965 -7.859 14.141 1 90.12 48 GLY B C 1
ATOM 1471 O O . GLY B 1 48 ? -7.105 -7.758 15.016 1 90.12 48 GLY B O 1
ATOM 1472 N N . LYS B 1 49 ? -7.848 -7.207 12.992 1 90.69 49 LYS B N 1
ATOM 1473 C CA . LYS B 1 49 ? -6.66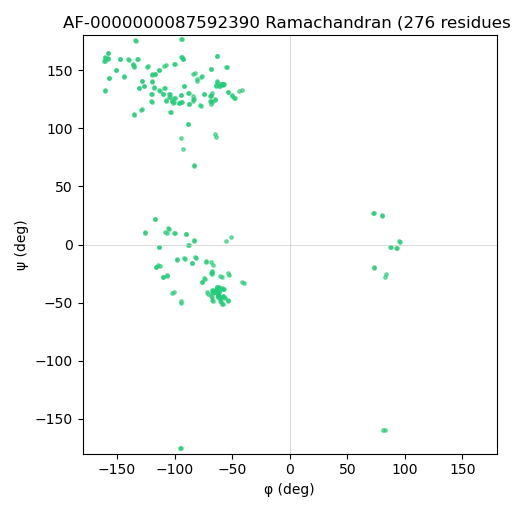8 -6.406 12.672 1 90.69 49 LYS B CA 1
ATOM 1474 C C . LYS B 1 49 ? -7.035 -4.934 12.508 1 90.69 49 LYS B C 1
ATOM 1476 O O . LYS B 1 49 ? -6.285 -4.168 11.891 1 90.69 49 LYS B O 1
ATOM 1481 N N . GLU B 1 50 ? -8.141 -4.488 13.07 1 89.56 50 GLU B N 1
ATOM 1482 C CA . GLU B 1 50 ? -8.672 -3.146 12.867 1 89.56 50 GLU B CA 1
ATOM 1483 C C . GLU B 1 50 ? -7.773 -2.088 13.492 1 89.56 50 GLU B C 1
ATOM 1485 O O . GLU B 1 50 ? -7.797 -0.924 13.094 1 89.56 50 GLU B O 1
ATOM 1490 N N . THR B 1 51 ? -7.012 -2.521 14.508 1 89.25 51 THR B N 1
ATOM 1491 C CA . THR B 1 51 ? -6.141 -1.56 15.172 1 89.25 51 THR B CA 1
ATOM 1492 C C . THR B 1 51 ? -4.762 -1.532 14.523 1 89.25 51 THR B C 1
ATOM 1494 O O . THR B 1 51 ? -3.965 -0.63 14.789 1 89.25 51 THR B O 1
ATOM 1497 N N . ASP B 1 52 ? -4.531 -2.525 13.695 1 89.44 52 ASP B N 1
ATOM 1498 C CA . ASP B 1 52 ? -3.188 -2.707 13.156 1 89.44 52 ASP B CA 1
ATOM 1499 C C . ASP B 1 52 ? -3.084 -2.164 11.734 1 89.44 52 ASP B C 1
ATOM 1501 O O . ASP B 1 52 ? -2.1 -1.513 11.383 1 89.44 52 ASP B O 1
ATOM 1505 N N . PHE B 1 53 ? -4.121 -2.43 10.984 1 93 53 PHE B N 1
ATOM 1506 C CA . PHE B 1 53 ? -4.004 -2.088 9.578 1 93 53 PHE B CA 1
ATOM 1507 C C . PHE B 1 53 ? -5.379 -1.984 8.93 1 93 53 PHE B C 1
ATOM 1509 O O . PHE B 1 53 ? -6.195 -2.902 9.039 1 93 53 PHE B O 1
ATOM 1516 N N . ILE B 1 54 ? -5.57 -0.862 8.172 1 93.44 54 ILE B N 1
ATOM 1517 C CA . ILE B 1 54 ? -6.852 -0.571 7.535 1 93.44 54 ILE B CA 1
ATOM 1518 C C . ILE B 1 54 ? -6.641 -0.287 6.051 1 93.44 54 ILE B C 1
ATOM 1520 O O . ILE B 1 54 ? -5.664 0.367 5.672 1 93.44 54 ILE B O 1
ATOM 1524 N N . TYR B 1 55 ? -7.551 -0.781 5.242 1 95.81 55 TYR B N 1
ATOM 1525 C CA . TYR B 1 55 ? -7.684 -0.363 3.852 1 95.81 55 TYR B CA 1
ATOM 1526 C C . TYR B 1 55 ? -8.75 0.719 3.707 1 95.81 55 TYR B C 1
ATOM 1528 O O . TYR B 1 55 ? -9.906 0.51 4.066 1 95.81 55 TYR B O 1
ATOM 1536 N N . VAL B 1 56 ? -8.32 1.812 3.186 1 94.94 56 VAL B N 1
ATOM 1537 C CA . VAL B 1 56 ? -9.258 2.912 3 1 94.94 56 VAL B CA 1
ATOM 1538 C C . VAL B 1 56 ? -9.633 3.029 1.523 1 94.94 56 VAL B C 1
ATOM 1540 O O . VAL B 1 56 ? -8.758 3.076 0.656 1 94.94 56 VAL B O 1
ATOM 1543 N N . VAL B 1 57 ? -10.883 3.023 1.267 1 94.94 57 VAL B N 1
ATOM 1544 C CA . VAL B 1 57 ? -11.398 3.17 -0.088 1 94.94 57 VAL B CA 1
ATOM 1545 C C . VAL B 1 57 ? -11.945 4.582 -0.285 1 94.94 57 VAL B C 1
ATOM 1547 O O . VAL B 1 57 ? -12.938 4.965 0.335 1 94.94 57 VAL B O 1
ATOM 1550 N N . LEU B 1 58 ? -11.273 5.27 -1.138 1 92.5 58 LEU B N 1
ATOM 1551 C CA . LEU B 1 58 ? -11.617 6.652 -1.449 1 92.5 58 LEU B CA 1
ATOM 1552 C C . LEU B 1 58 ? -12.242 6.758 -2.838 1 92.5 58 LEU B C 1
ATOM 1554 O O . LEU B 1 58 ? -11.602 6.418 -3.836 1 92.5 58 LEU B O 1
ATOM 1558 N N . PRO B 1 59 ? -13.406 7.312 -2.877 1 89.94 59 PRO B N 1
ATOM 1559 C CA . PRO B 1 59 ? -14.031 7.445 -4.195 1 89.94 59 PRO B CA 1
ATOM 1560 C C . PRO B 1 59 ? -13.438 8.594 -5.016 1 89.94 59 PRO B C 1
ATOM 1562 O O . PRO B 1 59 ? -13.008 9.602 -4.449 1 89.94 59 PRO B O 1
ATOM 1565 N N . ASP B 1 60 ? -13.391 8.289 -6.332 1 81.69 60 ASP B N 1
ATOM 1566 C CA . ASP B 1 60 ? -13.008 9.344 -7.266 1 81.69 60 ASP B CA 1
ATOM 1567 C C . ASP B 1 60 ? -14.078 10.43 -7.352 1 81.69 60 ASP B C 1
ATOM 1569 O O . ASP B 1 60 ? -15.25 10.164 -7.078 1 81.69 60 ASP B O 1
ATOM 1573 N N . ARG B 1 61 ? -13.492 11.602 -7.652 1 70.31 61 ARG B N 1
ATOM 1574 C CA . ARG B 1 61 ? -14.453 12.633 -8.039 1 70.31 61 ARG B CA 1
ATOM 1575 C C . ARG B 1 61 ? -14.875 12.477 -9.492 1 70.31 61 ARG B C 1
ATOM 1577 O O . ARG B 1 61 ? -14.133 11.914 -10.305 1 70.31 61 ARG B O 1
ATOM 1584 N N . LYS B 1 62 ? -16.109 12.742 -9.711 1 61.59 62 LYS B N 1
ATOM 1585 C CA . LYS B 1 62 ? -16.672 12.672 -11.062 1 61.59 62 LYS B CA 1
ATOM 1586 C C . LYS B 1 62 ? -15.695 13.266 -12.086 1 61.59 62 LYS B C 1
ATOM 1588 O O . LYS B 1 62 ? -15.586 12.766 -13.203 1 61.59 62 LYS B O 1
ATOM 1593 N N . GLU B 1 63 ? -14.953 14.227 -11.664 1 60.31 63 GLU B N 1
ATOM 1594 C CA . GLU B 1 63 ? -14.078 14.945 -12.586 1 60.31 63 GLU B CA 1
ATOM 1595 C C . GLU B 1 63 ? -12.719 14.258 -12.703 1 60.31 63 GLU B C 1
ATOM 1597 O O . GLU B 1 63 ? -11.883 14.672 -13.516 1 60.31 63 GLU B O 1
ATOM 1602 N N . ASP B 1 64 ? -12.68 13.219 -11.945 1 60.25 64 ASP B N 1
ATOM 1603 C CA . ASP B 1 64 ? -11.359 12.586 -11.93 1 60.25 64 ASP B CA 1
ATOM 1604 C C . ASP B 1 64 ? -11.188 11.641 -13.109 1 60.25 64 ASP B C 1
ATOM 1606 O O . ASP B 1 64 ? -12.148 10.992 -13.539 1 60.25 64 ASP B O 1
ATOM 1610 N N . ILE B 1 65 ? -10.086 11.852 -13.836 1 53.94 65 ILE B N 1
ATOM 1611 C CA . ILE B 1 65 ? -9.719 10.906 -14.883 1 53.94 65 ILE B CA 1
ATOM 1612 C C . ILE B 1 65 ? -9.281 9.586 -14.258 1 53.94 65 ILE B C 1
ATOM 1614 O O . ILE B 1 65 ? -8.461 9.57 -13.336 1 53.94 65 ILE B O 1
ATOM 1618 N N . PRO B 1 66 ? -10.023 8.594 -14.734 1 53.38 66 PRO B N 1
ATOM 1619 C CA . PRO B 1 66 ? -9.719 7.277 -14.164 1 53.38 66 PRO B CA 1
ATOM 1620 C C . PRO B 1 66 ? -8.219 6.977 -14.156 1 53.38 66 PRO B C 1
ATOM 1622 O O . PRO B 1 66 ? -7.496 7.398 -15.062 1 53.38 66 PRO B O 1
ATOM 1625 N N . GLN B 1 67 ? -7.73 6.633 -12.992 1 53.5 67 GLN B N 1
ATOM 1626 C CA . GLN B 1 67 ? -6.348 6.25 -12.719 1 53.5 67 GLN B CA 1
ATOM 1627 C C . GLN B 1 67 ? -5.984 4.957 -13.453 1 53.5 67 GLN B C 1
ATOM 1629 O O . GLN B 1 67 ? -6.738 3.984 -13.414 1 53.5 67 GLN B O 1
ATOM 1634 N N . GLN B 1 68 ? -5.406 5.012 -14.711 1 52.72 68 GLN B N 1
ATOM 1635 C CA . GLN B 1 68 ? -4.969 3.721 -15.227 1 52.72 68 GLN B CA 1
ATOM 1636 C C . GLN B 1 68 ? -3.537 3.414 -14.797 1 52.72 68 GLN B C 1
ATOM 1638 O O . GLN B 1 68 ? -2.652 4.262 -14.922 1 52.72 68 GLN B O 1
ATOM 1643 N N . GLN B 1 69 ? -3.5 2.523 -13.797 1 58.84 69 GLN B N 1
ATOM 1644 C CA . GLN B 1 69 ? -2.146 2.01 -13.602 1 58.84 69 GLN B CA 1
ATOM 1645 C C . GLN B 1 69 ? -1.487 1.683 -14.938 1 58.84 69 GLN B C 1
ATOM 1647 O O . GLN B 1 69 ? -2.135 1.152 -15.844 1 58.84 69 GLN B O 1
ATOM 1652 N N . TRP B 1 70 ? -0.348 2.16 -14.984 1 61.59 70 TRP B N 1
ATOM 1653 C CA . TRP B 1 70 ? 0.421 1.853 -16.188 1 61.59 70 TRP B CA 1
ATOM 1654 C C . TRP B 1 70 ? 0.628 0.348 -16.328 1 61.59 70 TRP B C 1
ATOM 1656 O O . TRP B 1 70 ? 0.851 -0.351 -15.344 1 61.59 70 TRP B O 1
ATOM 1666 N N . ARG B 1 71 ? 0.461 -0.091 -17.469 1 59.22 71 ARG B N 1
ATOM 1667 C CA . ARG B 1 71 ? 0.462 -1.515 -17.781 1 59.22 71 ARG B CA 1
ATOM 1668 C C . ARG B 1 71 ? 1.729 -2.189 -17.266 1 59.22 71 ARG B C 1
ATOM 1670 O O . ARG B 1 71 ? 1.699 -3.357 -16.875 1 59.22 71 ARG B O 1
ATOM 1677 N N . ARG B 1 72 ? 2.77 -1.437 -17.109 1 67.25 72 ARG B N 1
ATOM 1678 C CA . ARG B 1 72 ? 4.008 -2.119 -16.734 1 67.25 72 ARG B CA 1
ATOM 1679 C C . ARG B 1 72 ? 4.379 -1.838 -15.289 1 67.25 72 ARG B C 1
ATOM 1681 O O . ARG B 1 72 ? 5.473 -2.186 -14.844 1 67.25 72 ARG B O 1
ATOM 1688 N N . ASP B 1 73 ? 3.514 -1.283 -14.625 1 78.38 73 ASP B N 1
ATOM 1689 C CA . ASP B 1 73 ? 3.729 -1.029 -13.203 1 78.38 73 ASP B CA 1
ATOM 1690 C C . ASP B 1 73 ? 3.518 -2.299 -12.375 1 78.38 73 ASP B C 1
ATOM 1692 O O . ASP B 1 73 ? 2.434 -2.885 -12.398 1 78.38 73 ASP B O 1
ATOM 1696 N N . LEU B 1 74 ? 4.629 -2.689 -11.672 1 85.88 74 LEU B N 1
ATOM 1697 C CA . LEU B 1 74 ? 4.582 -3.936 -10.914 1 85.88 74 LEU B CA 1
ATOM 1698 C C . LEU B 1 74 ? 4.34 -3.662 -9.438 1 85.88 74 LEU B C 1
ATOM 1700 O O . LEU B 1 74 ? 4.48 -4.559 -8.602 1 85.88 74 LEU B O 1
ATOM 1704 N N . SER B 1 75 ? 4.023 -2.428 -9.141 1 90.75 75 SER B N 1
ATOM 1705 C CA . SER B 1 75 ? 3.625 -2.164 -7.762 1 90.75 75 SER B CA 1
ATOM 1706 C C . SER B 1 75 ? 2.426 -3.016 -7.359 1 90.75 75 SER B C 1
ATOM 1708 O O . SER B 1 75 ? 1.506 -3.215 -8.156 1 90.75 75 SER B O 1
ATOM 1710 N N . HIS B 1 76 ? 2.52 -3.533 -6.125 1 93.81 76 HIS B N 1
ATOM 1711 C CA . HIS B 1 76 ? 1.431 -4.422 -5.738 1 93.81 76 HIS B CA 1
ATOM 1712 C C . HIS B 1 76 ? 1.369 -4.586 -4.223 1 93.81 76 HIS B C 1
ATOM 1714 O O . HIS B 1 76 ? 2.324 -4.254 -3.518 1 93.81 76 HIS B O 1
ATOM 1720 N N . MET B 1 77 ? 0.207 -4.969 -3.811 1 95.88 77 MET B N 1
ATOM 1721 C CA . MET B 1 77 ? 0.014 -5.465 -2.449 1 95.88 77 MET B CA 1
ATOM 1722 C C . MET B 1 77 ? 0.181 -6.977 -2.393 1 95.88 77 MET B C 1
ATOM 1724 O O . MET B 1 77 ? -0.302 -7.691 -3.273 1 95.88 77 MET B O 1
ATOM 1728 N N . GLY B 1 78 ? 0.866 -7.418 -1.401 1 96.75 78 GLY B N 1
ATOM 1729 C CA . GLY B 1 78 ? 1.11 -8.852 -1.305 1 96.75 78 GLY B CA 1
ATOM 1730 C C . GLY B 1 78 ? 0.354 -9.508 -0.167 1 96.75 78 GLY B C 1
ATOM 1731 O O . GLY B 1 78 ? 0.447 -9.07 0.982 1 96.75 78 GLY B O 1
ATOM 1732 N N . MET B 1 79 ? -0.319 -10.555 -0.503 1 97 79 MET B N 1
ATOM 1733 C CA . MET B 1 79 ? -1.019 -11.406 0.453 1 97 79 MET B CA 1
ATOM 1734 C C . MET B 1 79 ? -0.312 -12.75 0.604 1 97 79 MET B C 1
ATOM 1736 O O . MET B 1 79 ? 0.077 -13.367 -0.389 1 97 79 MET B O 1
ATOM 1740 N N . SER B 1 80 ? -0.195 -13.117 1.831 1 95.69 80 SER B N 1
ATOM 1741 C CA . SER B 1 80 ? 0.476 -14.391 2.088 1 95.69 80 SER B CA 1
ATOM 1742 C C . SER B 1 80 ? -0.527 -15.531 2.207 1 95.69 80 SER B C 1
ATOM 1744 O O . SER B 1 80 ? -1.493 -15.438 2.967 1 95.69 80 SER B O 1
ATOM 1746 N N . CYS B 1 81 ? -0.237 -16.547 1.445 1 96.88 81 CYS B N 1
ATOM 1747 C CA . CYS B 1 81 ? -1.051 -17.75 1.499 1 96.88 81 CYS B CA 1
ATOM 1748 C C . CYS B 1 81 ? -0.372 -18.828 2.336 1 96.88 81 CYS B C 1
ATOM 1750 O O . CYS B 1 81 ? 0.856 -18.859 2.432 1 96.88 81 CYS B O 1
ATOM 1752 N N . ASP B 1 82 ? -1.189 -19.734 2.869 1 96 82 ASP B N 1
ATOM 1753 C CA . ASP B 1 82 ? -0.683 -20.766 3.756 1 96 82 ASP B CA 1
ATOM 1754 C C . ASP B 1 82 ? -0.165 -21.969 2.957 1 96 82 ASP B C 1
ATOM 1756 O O . ASP B 1 82 ? 0.535 -22.828 3.5 1 96 82 ASP B O 1
ATOM 1760 N N . SER B 1 83 ? -0.524 -22.062 1.684 1 97.44 83 SER B N 1
ATOM 1761 C CA . SER B 1 83 ? -0.149 -23.203 0.856 1 97.44 83 SER B CA 1
ATOM 1762 C C . SER B 1 83 ? -0.184 -22.844 -0.626 1 97.44 83 SER B C 1
ATOM 1764 O O . SER B 1 83 ? -0.75 -21.812 -1.01 1 97.44 83 SER B O 1
ATOM 1766 N N . ARG B 1 84 ? 0.451 -23.734 -1.435 1 97.81 84 ARG B N 1
ATOM 1767 C CA . ARG B 1 84 ? 0.379 -23.609 -2.887 1 97.81 84 ARG B CA 1
ATOM 1768 C C . ARG B 1 84 ? -1.062 -23.719 -3.375 1 97.81 84 ARG B C 1
ATOM 1770 O O . ARG B 1 84 ? -1.467 -23 -4.293 1 97.81 84 ARG B O 1
ATOM 1777 N N . GLU B 1 85 ? -1.784 -24.609 -2.686 1 98.5 85 GLU B N 1
ATOM 1778 C CA . GLU B 1 85 ? -3.176 -24.828 -3.07 1 98.5 85 GLU B CA 1
ATOM 1779 C C . GLU B 1 85 ? -4.004 -23.562 -2.889 1 98.5 85 GLU B C 1
ATOM 1781 O O . GLU B 1 85 ? -4.93 -23.297 -3.664 1 98.5 85 GLU B O 1
ATOM 1786 N N . GLU B 1 86 ? -3.711 -22.859 -1.915 1 98.31 86 GLU B N 1
ATOM 1787 C CA . GLU B 1 86 ? -4.434 -21.609 -1.686 1 98.31 86 GLU B CA 1
ATOM 1788 C C . GLU B 1 86 ? -4.141 -20.594 -2.783 1 98.31 86 GLU B C 1
ATOM 1790 O O . GLU B 1 86 ? -5.043 -19.875 -3.24 1 98.31 86 GLU B O 1
ATOM 1795 N N . VAL B 1 87 ? -2.881 -20.5 -3.207 1 98.56 87 VAL B N 1
ATOM 1796 C CA . VAL B 1 87 ? -2.527 -19.641 -4.332 1 98.56 87 VAL B CA 1
ATOM 1797 C C . VAL B 1 87 ? -3.318 -20.047 -5.57 1 98.56 87 VAL B C 1
ATOM 1799 O O . VAL B 1 87 ? -3.895 -19.203 -6.262 1 98.56 87 VAL B O 1
ATOM 1802 N N . GLU B 1 88 ? -3.367 -21.344 -5.77 1 98.81 88 GLU B N 1
ATOM 1803 C CA . GLU B 1 88 ? -4.109 -21.875 -6.906 1 98.81 88 GLU B CA 1
ATOM 1804 C C . GLU B 1 88 ? -5.59 -21.516 -6.816 1 98.81 88 GLU B C 1
ATOM 1806 O O . GLU B 1 88 ? -6.23 -21.234 -7.828 1 98.81 88 GLU B O 1
ATOM 1811 N N . ALA B 1 89 ? -6.133 -21.594 -5.699 1 98.62 89 ALA B N 1
ATOM 1812 C CA . ALA B 1 89 ? -7.547 -21.281 -5.496 1 98.62 89 ALA B CA 1
ATOM 1813 C C . ALA B 1 89 ? -7.844 -19.828 -5.84 1 98.62 89 ALA B C 1
ATOM 1815 O O . ALA B 1 89 ? -8.852 -19.531 -6.484 1 98.62 89 ALA B O 1
ATOM 1816 N N . TYR B 1 90 ? -6.957 -18.922 -5.426 1 98.62 90 TYR B N 1
ATOM 1817 C CA . TYR B 1 90 ? -7.152 -17.516 -5.746 1 98.62 90 TYR B CA 1
ATOM 1818 C C . TYR B 1 90 ? -7.004 -17.281 -7.242 1 98.62 90 TYR B C 1
ATOM 1820 O O . TYR B 1 90 ? -7.746 -16.484 -7.828 1 98.62 90 TYR B O 1
ATOM 1828 N N . ALA B 1 91 ? -6.078 -17.938 -7.812 1 98.81 91 ALA B N 1
ATOM 1829 C CA . ALA B 1 91 ? -5.898 -17.812 -9.258 1 98.81 91 ALA B CA 1
ATOM 1830 C C . ALA B 1 91 ? -7.133 -18.297 -10.008 1 98.81 91 ALA B C 1
ATOM 1832 O O . ALA B 1 91 ? -7.582 -17.672 -10.961 1 98.81 91 ALA B O 1
ATOM 1833 N N . ALA B 1 92 ? -7.625 -19.422 -9.594 1 98.81 92 ALA B N 1
ATOM 1834 C CA . ALA B 1 92 ? -8.82 -19.969 -10.227 1 98.81 92 ALA B CA 1
ATOM 1835 C C . ALA B 1 92 ? -10 -19 -10.094 1 98.81 92 ALA B C 1
ATOM 1837 O O . ALA B 1 92 ? -10.719 -18.75 -11.062 1 98.81 92 ALA B O 1
ATOM 1838 N N . LYS B 1 93 ? -10.211 -18.562 -8.914 1 98.62 93 LYS B N 1
ATOM 1839 C CA . LYS B 1 93 ? -11.25 -17.562 -8.664 1 98.62 93 LYS B CA 1
ATOM 1840 C C . LYS B 1 93 ? -11.078 -16.344 -9.57 1 98.62 93 LYS B C 1
ATOM 1842 O O . LYS B 1 93 ? -12.047 -15.859 -10.164 1 98.62 93 LYS B O 1
ATOM 1847 N N . ALA B 1 94 ? -9.875 -15.812 -9.656 1 98.75 94 ALA B N 1
ATOM 1848 C CA . ALA B 1 94 ? -9.57 -14.633 -10.461 1 98.75 94 ALA B CA 1
ATOM 1849 C C . ALA B 1 94 ? -9.789 -14.906 -11.945 1 98.75 94 ALA B C 1
ATOM 1851 O O . ALA B 1 94 ? -10.195 -14.016 -12.695 1 98.75 94 ALA B O 1
ATOM 1852 N N . GLU B 1 95 ? -9.414 -16.078 -12.328 1 98.62 95 GLU B N 1
ATOM 1853 C CA . GLU B 1 95 ? -9.664 -16.469 -13.711 1 98.62 95 GLU B CA 1
ATOM 1854 C C . GLU B 1 95 ? -11.156 -16.438 -14.031 1 98.62 95 GLU B C 1
ATOM 1856 O O . GLU B 1 95 ? -11.57 -15.914 -15.07 1 98.62 95 GLU B O 1
ATOM 1861 N N . GLU B 1 96 ? -11.93 -16.984 -13.188 1 98.5 96 GLU B N 1
ATOM 1862 C CA . GLU B 1 96 ? -13.383 -16.984 -13.352 1 98.5 96 GLU B CA 1
ATOM 1863 C C . GLU B 1 96 ? -13.922 -15.555 -13.422 1 98.5 96 GLU B C 1
ATOM 1865 O O . GLU B 1 96 ? -14.828 -15.273 -14.211 1 98.5 96 GLU B O 1
ATOM 1870 N N . ASP B 1 97 ? -13.359 -14.695 -12.656 1 98.25 97 ASP B N 1
ATOM 1871 C CA . ASP B 1 97 ? -13.805 -13.305 -12.594 1 98.25 97 ASP B CA 1
ATOM 1872 C C . ASP B 1 97 ? -13.203 -12.484 -13.734 1 98.25 97 ASP B C 1
ATOM 1874 O O . ASP B 1 97 ? -13.562 -11.32 -13.922 1 98.25 97 ASP B O 1
ATOM 1878 N N . GLY B 1 98 ? -12.227 -13.039 -14.453 1 98 98 GLY B N 1
ATOM 1879 C CA . GLY B 1 98 ? -11.617 -12.383 -15.594 1 98 98 GLY B CA 1
ATOM 1880 C C . GLY B 1 98 ? -10.57 -11.359 -15.203 1 98 98 GLY B C 1
ATOM 1881 O O . GLY B 1 98 ? -10.305 -10.414 -15.953 1 98 98 GLY B O 1
ATOM 1882 N N . ILE B 1 99 ? -9.953 -11.5 -14.031 1 97.44 99 ILE B N 1
ATOM 1883 C CA . ILE B 1 99 ? -9.047 -10.461 -13.547 1 97.44 99 ILE B CA 1
ATOM 1884 C C . ILE B 1 99 ? -7.688 -11.078 -13.211 1 97.44 99 ILE B C 1
ATOM 1886 O O . ILE B 1 99 ? -6.844 -10.43 -12.586 1 97.44 99 ILE B O 1
ATOM 1890 N N . LEU B 1 100 ? -7.453 -12.359 -13.578 1 98.31 100 LEU B N 1
ATOM 1891 C CA . LEU B 1 100 ? -6.141 -12.961 -13.375 1 98.31 100 LEU B CA 1
ATOM 1892 C C . LEU B 1 100 ? -5.098 -12.305 -14.273 1 98.31 100 LEU B C 1
ATOM 1894 O O . LEU B 1 100 ? -5.297 -12.195 -15.484 1 98.31 100 LEU B O 1
ATOM 1898 N N . SER B 1 101 ? -4.105 -11.805 -13.711 1 96.38 101 SER B N 1
ATOM 1899 C CA . SER B 1 101 ? -3.037 -11.148 -14.445 1 96.38 101 SER B CA 1
ATOM 1900 C C . SER B 1 101 ? -1.891 -12.109 -14.742 1 96.38 101 SER B C 1
ATOM 1902 O O . SER B 1 101 ? -1.396 -12.172 -15.867 1 96.38 101 SER B O 1
ATOM 1904 N N . LEU B 1 102 ? -1.392 -12.828 -13.758 1 97.12 102 LEU B N 1
ATOM 1905 C CA . LEU B 1 102 ? -0.311 -13.805 -13.844 1 97.12 102 LEU B CA 1
ATOM 1906 C C . LEU B 1 102 ? -0.729 -15.133 -13.219 1 97.12 102 LEU B C 1
ATOM 1908 O O . LEU B 1 102 ? -1.048 -15.195 -12.031 1 97.12 102 LEU B O 1
ATOM 1912 N N . PRO B 1 103 ? -0.784 -16.172 -14.062 1 98.56 103 PRO B N 1
ATOM 1913 C CA . PRO B 1 103 ? -1.097 -17.469 -13.477 1 98.56 103 PRO B CA 1
ATOM 1914 C C . PRO B 1 103 ? -0.042 -17.938 -12.477 1 98.56 103 PRO B C 1
ATOM 1916 O O . PRO B 1 103 ? 1.08 -17.422 -12.477 1 98.56 103 PRO B O 1
ATOM 1919 N N . PRO B 1 104 ? -0.464 -18.922 -11.648 1 98.69 104 PRO B N 1
ATOM 1920 C CA . PRO B 1 104 ? 0.477 -19.391 -10.633 1 98.69 104 PRO B CA 1
ATOM 1921 C C . PRO B 1 104 ? 1.788 -19.906 -11.234 1 98.69 104 PRO B C 1
ATOM 1923 O O . PRO B 1 104 ? 1.776 -20.625 -12.227 1 98.69 104 PRO B O 1
ATOM 1926 N N . MET B 1 105 ? 2.84 -19.516 -10.57 1 98.38 105 MET B N 1
ATOM 1927 C CA . MET B 1 105 ? 4.148 -20 -11 1 98.38 105 MET B CA 1
ATOM 1928 C C . MET B 1 105 ? 5.176 -19.859 -9.875 1 98.38 105 MET B C 1
ATOM 1930 O O . MET B 1 105 ? 4.984 -19.078 -8.953 1 98.38 105 MET B O 1
ATOM 1934 N N . ASP B 1 106 ? 6.281 -20.625 -9.992 1 96.88 106 ASP B N 1
ATOM 1935 C CA . ASP B 1 106 ? 7.43 -20.469 -9.109 1 96.88 106 ASP B CA 1
ATOM 1936 C C . ASP B 1 106 ? 8.344 -19.344 -9.594 1 96.88 106 ASP B C 1
ATOM 1938 O O . ASP B 1 106 ? 8.719 -19.312 -10.766 1 96.88 106 ASP B O 1
ATOM 1942 N N . LEU B 1 107 ? 8.594 -18.453 -8.773 1 90.88 107 LEU B N 1
ATOM 1943 C CA . LEU B 1 107 ? 9.625 -17.453 -9.016 1 90.88 107 LEU B CA 1
ATOM 1944 C C . LEU B 1 107 ? 10.828 -17.688 -8.109 1 90.88 107 LEU B C 1
ATOM 1946 O O . LEU B 1 107 ? 10.711 -18.344 -7.074 1 90.88 107 LEU B O 1
ATOM 1950 N N . PRO B 1 108 ? 11.914 -17.266 -8.539 1 85.5 108 PRO B N 1
ATOM 1951 C CA . PRO B 1 108 ? 13.125 -17.516 -7.746 1 85.5 108 PRO B CA 1
ATOM 1952 C C . PRO B 1 108 ? 13 -17.016 -6.309 1 85.5 108 PRO B C 1
ATOM 1954 O O . PRO B 1 108 ? 12.25 -16.078 -6.039 1 85.5 108 PRO B O 1
ATOM 1957 N N . PHE B 1 109 ? 13.75 -17.688 -5.531 1 84.31 109 PHE B N 1
ATOM 1958 C CA . PHE B 1 109 ? 13.867 -17.234 -4.148 1 84.31 109 PHE B CA 1
ATOM 1959 C C . PHE B 1 109 ? 14.273 -15.766 -4.09 1 84.31 109 PHE B C 1
ATOM 1961 O O . PHE B 1 109 ? 15.133 -15.32 -4.855 1 84.31 109 PHE B O 1
ATOM 1968 N N . PRO B 1 110 ? 13.578 -14.992 -3.303 1 85.56 110 PRO B N 1
ATOM 1969 C CA . PRO B 1 110 ? 12.672 -15.289 -2.193 1 85.56 110 PRO B CA 1
ATOM 1970 C C . PRO B 1 110 ? 11.203 -15.094 -2.561 1 85.56 110 PRO B C 1
ATOM 1972 O O . PRO B 1 110 ? 1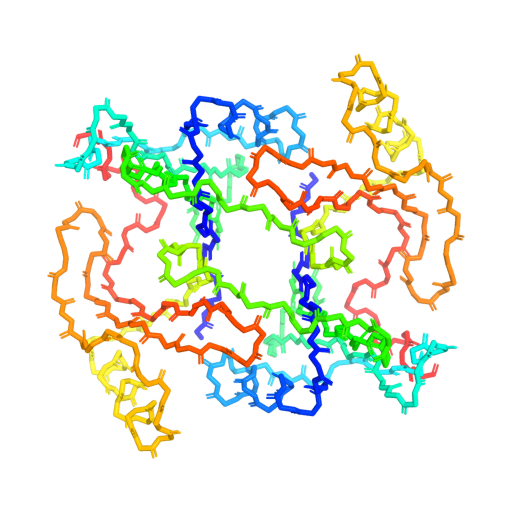0.344 -15.047 -1.679 1 85.56 110 PRO B O 1
ATOM 1975 N N . THR B 1 111 ? 10.867 -14.977 -3.748 1 87.06 111 THR B N 1
ATOM 1976 C CA . THR B 1 111 ? 9.508 -14.609 -4.137 1 87.06 111 THR B CA 1
ATOM 1977 C C . THR B 1 111 ? 8.539 -15.758 -3.879 1 87.06 111 THR B C 1
ATOM 1979 O O . THR B 1 111 ? 7.414 -15.539 -3.43 1 87.06 111 THR B O 1
ATOM 1982 N N . GLY B 1 112 ? 9.062 -17.016 -4.23 1 92.25 112 GLY B N 1
ATOM 1983 C CA . GLY B 1 112 ? 8.203 -18.172 -3.984 1 92.25 112 GLY B CA 1
ATOM 1984 C C . GLY B 1 112 ? 7.172 -18.375 -5.078 1 92.25 112 GLY B C 1
ATOM 1985 O O . GLY B 1 112 ? 7.402 -18.031 -6.234 1 92.25 112 GLY B O 1
ATOM 1986 N N . TYR B 1 113 ? 6.086 -19.156 -4.664 1 97.5 113 TYR B N 1
ATOM 1987 C CA . TYR B 1 113 ? 4.988 -19.484 -5.574 1 97.5 113 TYR B CA 1
ATOM 1988 C C . TYR B 1 113 ? 3.922 -18.391 -5.547 1 97.5 113 TYR B C 1
ATOM 1990 O O . TYR B 1 113 ? 3.381 -18.062 -4.488 1 97.5 113 TYR B O 1
ATOM 1998 N N . VAL B 1 114 ? 3.674 -17.797 -6.766 1 98.25 114 VAL B N 1
ATOM 1999 C CA . VAL B 1 114 ? 2.826 -16.609 -6.68 1 98.25 114 VAL B CA 1
ATOM 2000 C C . VAL B 1 114 ? 1.843 -16.594 -7.848 1 98.25 114 VAL B C 1
ATOM 2002 O O . VAL B 1 114 ? 2.057 -17.266 -8.859 1 98.25 114 VAL B O 1
ATOM 2005 N N . CYS B 1 115 ? 0.784 -15.883 -7.758 1 98.56 115 CYS B N 1
ATOM 2006 C CA . CYS B 1 115 ? -0.04 -15.367 -8.844 1 98.56 115 CYS B CA 1
ATOM 2007 C C . CYS B 1 115 ? -0.361 -13.891 -8.625 1 98.56 115 CYS B C 1
ATOM 2009 O O . CYS B 1 115 ? -0.176 -13.367 -7.523 1 98.56 115 CYS B O 1
ATOM 2011 N N . LEU B 1 116 ? -0.717 -13.211 -9.695 1 98 116 LEU B N 1
ATOM 2012 C CA . LEU B 1 116 ? -1.106 -11.812 -9.609 1 98 116 LEU B CA 1
ATOM 2013 C C . LEU B 1 116 ? -2.539 -11.609 -10.094 1 98 116 LEU B C 1
ATOM 2015 O O . LEU B 1 116 ? -2.957 -12.234 -11.07 1 98 116 LEU B O 1
ATOM 2019 N N . VAL B 1 117 ? -3.229 -10.758 -9.391 1 97.81 117 VAL B N 1
ATOM 2020 C CA . VAL B 1 117 ? -4.629 -10.469 -9.68 1 97.81 117 VAL B CA 1
ATOM 2021 C C . VAL B 1 117 ? -4.816 -8.961 -9.844 1 97.81 117 VAL B C 1
ATOM 2023 O O . VAL B 1 117 ? -4.273 -8.172 -9.07 1 97.81 117 VAL B O 1
ATOM 2026 N N . HIS B 1 118 ? -5.574 -8.555 -10.852 1 95.25 118 HIS B N 1
ATOM 2027 C CA . HIS B 1 118 ? -5.906 -7.148 -11.039 1 95.25 118 HIS B CA 1
ATOM 2028 C C . HIS B 1 118 ? -6.949 -6.688 -10.023 1 95.25 118 HIS B C 1
ATOM 2030 O O . HIS B 1 118 ? -7.977 -7.348 -9.844 1 95.25 118 HIS B O 1
ATOM 2036 N N . ALA B 1 119 ? -6.637 -5.613 -9.398 1 94 119 ALA B N 1
ATOM 2037 C CA . ALA B 1 119 ? -7.605 -4.988 -8.5 1 94 119 ALA B CA 1
ATOM 2038 C C . ALA B 1 119 ? -8.398 -3.9 -9.227 1 94 119 ALA B C 1
ATOM 2040 O O . ALA B 1 119 ? -7.965 -3.391 -10.258 1 94 119 ALA B O 1
ATOM 2041 N N . PRO B 1 120 ? -9.516 -3.496 -8.727 1 90.56 120 PRO B N 1
ATOM 2042 C CA . PRO B 1 120 ? -10.375 -2.549 -9.438 1 90.56 120 PRO B CA 1
ATOM 2043 C C . PRO B 1 120 ? -9.812 -1.13 -9.445 1 90.56 120 PRO B C 1
ATOM 2045 O O . PRO B 1 120 ? -10.305 -0.271 -10.18 1 90.56 120 PRO B O 1
ATOM 2048 N N . TRP B 1 121 ? -8.859 -0.857 -8.625 1 86.44 121 TRP B N 1
ATOM 2049 C CA . TRP B 1 121 ? -8.242 0.468 -8.617 1 86.44 121 TRP B CA 1
ATOM 2050 C C . TRP B 1 121 ? -7.062 0.524 -9.578 1 86.44 121 TRP B C 1
ATOM 2052 O O . TRP B 1 121 ? -6.309 1.502 -9.594 1 86.44 121 TRP B O 1
ATOM 2062 N N . GLY B 1 122 ? -6.91 -0.523 -10.367 1 84.12 122 GLY B N 1
ATOM 2063 C CA . GLY B 1 122 ? -5.871 -0.542 -11.383 1 84.12 122 GLY B CA 1
ATOM 2064 C C . GLY B 1 122 ? -4.57 -1.153 -10.898 1 84.12 122 GLY B C 1
ATOM 2065 O O . GLY B 1 122 ? -3.654 -1.382 -11.688 1 84.12 122 GLY B O 1
ATOM 2066 N N . GLY B 1 123 ? -4.473 -1.521 -9.711 1 87.94 123 GLY B N 1
ATOM 2067 C CA . GLY B 1 123 ? -3.264 -2.125 -9.172 1 87.94 123 GLY B CA 1
ATOM 2068 C C . GLY B 1 123 ? -3.293 -3.641 -9.195 1 87.94 123 GLY B C 1
ATOM 2069 O O . GLY B 1 123 ? -4.141 -4.242 -9.859 1 87.94 123 GLY B O 1
ATOM 2070 N N . LEU B 1 124 ? -2.188 -4.156 -8.586 1 94.06 124 LEU B N 1
ATOM 2071 C CA . LEU B 1 124 ? -2.043 -5.605 -8.516 1 94.06 124 LEU B CA 1
ATOM 2072 C C . LEU B 1 124 ? -2.047 -6.086 -7.07 1 94.06 124 LEU B C 1
ATOM 2074 O O . LEU B 1 124 ? -1.633 -5.355 -6.168 1 94.06 124 LEU B O 1
ATOM 2078 N N . VAL B 1 125 ? -2.584 -7.246 -6.93 1 97.12 125 VAL B N 1
ATOM 2079 C CA . VAL B 1 125 ? -2.445 -7.984 -5.68 1 97.12 125 VAL B CA 1
ATOM 2080 C C . VAL B 1 125 ? -1.75 -9.32 -5.941 1 97.12 125 VAL B C 1
ATOM 2082 O O . VAL B 1 125 ? -2.131 -10.055 -6.852 1 97.12 125 VAL B O 1
ATOM 2085 N N . GLU B 1 126 ? -0.774 -9.539 -5.176 1 98.25 126 GLU B N 1
ATOM 2086 C CA . GLU B 1 126 ? -0.017 -10.789 -5.258 1 98.25 126 GLU B CA 1
ATOM 2087 C C . GLU B 1 126 ? -0.448 -11.766 -4.172 1 98.25 126 GLU B C 1
ATOM 2089 O O . GLU B 1 126 ? -0.486 -11.414 -2.99 1 98.25 126 GLU B O 1
ATOM 2094 N N . PHE B 1 127 ? -0.793 -12.898 -4.57 1 98.38 127 PHE B N 1
ATOM 2095 C CA . PHE B 1 127 ? -0.94 -14.016 -3.641 1 98.38 127 PHE B CA 1
ATOM 2096 C C . PHE B 1 127 ? 0.262 -14.945 -3.719 1 98.38 127 PHE B C 1
ATOM 2098 O O . PHE B 1 127 ? 0.588 -15.461 -4.789 1 98.38 127 PHE B O 1
ATOM 2105 N N . SER B 1 128 ? 0.895 -15.133 -2.527 1 97.12 128 SER B N 1
ATOM 2106 C CA . SER B 1 128 ? 2.164 -15.852 -2.574 1 97.12 128 SER B CA 1
ATOM 2107 C C . SER B 1 128 ? 2.25 -16.891 -1.467 1 97.12 128 SER B C 1
ATOM 2109 O O . SER B 1 128 ? 1.603 -16.766 -0.427 1 97.12 128 SER B O 1
ATOM 2111 N N . TYR B 1 129 ? 2.986 -17.875 -1.688 1 96.62 129 TYR B N 1
ATOM 2112 C CA . TYR B 1 129 ? 3.354 -18.906 -0.718 1 96.62 129 TYR B CA 1
ATOM 2113 C C . TYR B 1 129 ? 4.855 -19.141 -0.727 1 96.62 129 TYR B C 1
ATOM 2115 O O . TYR B 1 129 ? 5.469 -19.25 -1.792 1 96.62 129 TYR B O 1
ATOM 2123 N N . GLY B 1 130 ? 5.391 -19.219 0.49 1 91.19 130 GLY B N 1
ATOM 2124 C CA . GLY B 1 130 ? 6.785 -19.625 0.595 1 91.19 130 GLY B CA 1
ATOM 2125 C C . GLY B 1 130 ? 7.738 -18.438 0.662 1 91.19 130 GLY B C 1
ATOM 2126 O O . GLY B 1 130 ? 8.953 -18.609 0.553 1 91.19 130 GLY B O 1
ATOM 2127 N N . GLN B 1 131 ? 7.27 -17.234 0.682 1 87.62 131 GLN B N 1
ATOM 2128 C CA . GLN B 1 131 ? 8.148 -16.094 0.895 1 87.62 131 GLN B CA 1
ATOM 2129 C C . GLN B 1 131 ? 8.703 -16.078 2.316 1 87.62 131 GLN B C 1
ATOM 2131 O O . GLN B 1 131 ? 7.953 -16.219 3.283 1 87.62 131 GLN B O 1
ATOM 2136 N N . PRO B 1 132 ? 9.992 -15.953 2.463 1 84.19 132 PRO B N 1
ATOM 2137 C CA . PRO B 1 132 ? 10.625 -16.062 3.777 1 84.19 132 PRO B CA 1
ATOM 2138 C C . PRO B 1 132 ? 10.586 -14.766 4.57 1 84.19 132 PRO B C 1
ATOM 2140 O O . PRO B 1 132 ? 11.633 -14.164 4.824 1 84.19 132 PRO B O 1
ATOM 2143 N N . LEU B 1 133 ? 9.422 -14.328 5.008 1 80.69 133 LEU B N 1
ATOM 2144 C CA . LEU B 1 133 ? 9.359 -13.133 5.84 1 80.69 133 LEU B CA 1
ATOM 2145 C C . LEU B 1 133 ? 10.078 -13.352 7.168 1 80.69 133 LEU B C 1
ATOM 2147 O O . LEU B 1 133 ? 9.969 -14.422 7.77 1 80.69 133 LEU B O 1
ATOM 2151 N N . GLY B 1 134 ? 10.844 -12.383 7.598 1 68.81 134 GLY B N 1
ATOM 2152 C CA . GLY B 1 134 ? 11.5 -12.453 8.898 1 68.81 134 GLY B CA 1
ATOM 2153 C C . GLY B 1 134 ? 12.797 -13.242 8.875 1 68.81 134 GLY B C 1
ATOM 2154 O O . GLY B 1 134 ? 13.555 -13.219 9.836 1 68.81 134 GLY B O 1
ATOM 2155 N N . THR B 1 135 ? 12.898 -14.188 7.965 1 65 135 THR B N 1
ATOM 2156 C CA . THR B 1 135 ? 14.148 -14.93 7.922 1 65 135 THR B CA 1
ATOM 2157 C C . THR B 1 135 ? 15.125 -14.297 6.938 1 65 135 THR B C 1
ATOM 2159 O O . THR B 1 135 ? 14.75 -13.961 5.809 1 65 135 THR B O 1
ATOM 2162 N N . MET B 1 136 ? 15.812 -13.297 7.355 1 58.25 136 MET B N 1
ATOM 2163 C CA . MET B 1 136 ? 16.734 -12.461 6.602 1 58.25 136 MET B CA 1
ATOM 2164 C C . MET B 1 136 ? 17.75 -13.32 5.84 1 58.25 136 MET B C 1
ATOM 2166 O O . MET B 1 136 ? 18.781 -12.82 5.395 1 58.25 136 MET B O 1
ATOM 2170 N N . ASP B 1 137 ? 17.578 -14.57 5.871 1 58.09 137 ASP B N 1
ATOM 2171 C CA . ASP B 1 137 ? 18.516 -15.367 5.094 1 58.09 137 ASP B CA 1
ATOM 2172 C C . ASP B 1 137 ? 18.312 -15.148 3.596 1 58.09 137 ASP B C 1
ATOM 2174 O O . ASP B 1 137 ? 19.094 -15.656 2.781 1 58.09 137 ASP B O 1
ATOM 2178 N N . CYS B 1 138 ? 17.281 -14.609 3.305 1 53.84 138 CYS B N 1
ATOM 2179 C CA . CYS B 1 138 ? 16.984 -14.43 1.888 1 53.84 138 CYS B CA 1
ATOM 2180 C C . CYS B 1 138 ? 18.062 -13.602 1.208 1 53.84 138 CYS B C 1
ATOM 2182 O O . CYS B 1 138 ? 18.141 -13.562 -0.021 1 53.84 138 CYS B O 1
ATOM 2184 N N . CYS B 1 139 ? 18.75 -12.695 1.954 1 55.03 139 CYS B N 1
ATOM 2185 C CA . CYS B 1 139 ? 19.703 -11.797 1.311 1 55.03 139 CYS B CA 1
ATOM 2186 C C . CYS B 1 139 ? 21.125 -12.328 1.438 1 55.03 139 CYS B C 1
ATOM 2188 O O . CYS B 1 139 ? 22.078 -11.68 0.993 1 55.03 139 CYS B O 1
ATOM 2190 N N . ARG B 1 140 ? 21.25 -13.281 2.297 1 46.91 140 ARG B N 1
ATOM 2191 C CA . ARG B 1 140 ? 22.625 -13.758 2.379 1 46.91 140 ARG B CA 1
ATOM 2192 C C . ARG B 1 140 ? 22.906 -14.805 1.306 1 46.91 140 ARG B C 1
ATOM 2194 O O . ARG B 1 140 ? 22.016 -15.562 0.921 1 46.91 140 ARG B O 1
#

Organism: NCBI:txid797122

Sequence (280 aa):
MPCTHFAVHVPCSGAAVEFLHRYCGTEIVCSRPSGRTDQRVYWCSEPGKETDFIYVVLPDRKEDIPQQQWRRDLSHMGMSCDSREEVEAYAAKAEEDGILSLPPMDLPFPTGYVCLVHAPWGGLVEFSYGQPLGTMDCCRMPCTHFAVHVPCSGAAVEFLHRYCGTEIVCSRPSGRTDQRVYWCSEPGKETDFIYVVLPDRKEDIPQQQWRRDLSHMGMSCDSREEVEAYAAKAEEDGILSLPPMDLPFPTGYVCLVHAPWGGLVEFSYGQPLGTMDCCR

Nearest PDB structures (foldseek):
  3e5d-assembly1_A-2  TM=8.193E-01  e=1.621E-07  Listeria monocytogenes serotype 4b str. F2365
  4mts-assembly1_B  TM=7.700E-01  e=1.424E-06  Pseudomonas aeruginosa PAO1
  6bnx-assembly1_A  TM=7.663E-01  e=2.371E-05  Zea mays
  6bnz-assembly1_A  TM=7.666E-01  e=1.100E-04  Zea mays
  5d7z-assembly1_A  TM=7.696E-01  e=1.613E-04  Zea mays

Solvent-accessible surface area (backbone atoms only — not comparable to full-atom values): 14610 Å² total; per-residue (Å²): 106,52,69,37,33,41,33,44,46,21,85,47,42,68,59,42,53,50,46,38,31,76,74,52,55,29,41,80,56,31,52,43,76,54,82,77,45,96,48,46,30,37,34,27,18,39,84,93,30,45,66,56,36,33,40,32,37,36,52,44,46,90,85,50,72,78,69,70,51,56,88,82,59,70,32,27,42,30,31,42,38,94,36,69,65,51,36,49,51,53,41,51,52,26,48,75,71,69,33,50,70,36,73,72,43,81,43,65,87,54,57,21,38,30,26,32,32,55,42,81,56,43,45,36,36,32,34,24,18,74,49,58,62,58,48,54,62,74,39,101,105,50,70,36,33,42,32,44,46,21,86,48,44,67,60,42,53,49,46,39,32,75,74,51,54,29,42,81,58,30,53,42,76,54,82,78,44,96,48,47,29,35,34,27,20,39,84,92,30,45,66,56,36,33,40,33,36,36,51,46,48,92,84,50,71,80,70,69,51,54,89,80,60,70,32,27,41,31,32,43,38,96,34,68,66,52,34,48,50,52,41,52,54,26,48,75,72,70,33,51,70,37,73,73,44,81,45,66,87,56,56,20,38,31,28,31,33,55,42,83,55,44,44,35,35,29,34,26,17,75,49,58,62,56,48,54,61,75,41,102

pLDDT: mean 88.29, std 13.06, range [46.91, 98.81]

Radius of gyration: 17.93 Å; Cα contacts (8 Å, |Δi|>4): 658; chains: 2; bounding box: 45×46×39 Å

Secondary structure (DSSP, 8-state):
--EEEEEEEES-HHHHHHHHHHHH--EEEEEEE-SSSSSEEEEEE-TT-TTT-EEEEEEPPTTPPP----TT---EEEEE-SSHHHHHHHHHHHHHHT-EEEEEEEETTTTEEEEEEE-TTS-EEEEEE---TT-GGGG-/--EEEEEEEES-HHHHHHHHHHHH--EEEEEEE-SSSSSEEEEEE-TT-TTT-EEEEEEPPTTPPP----TT---EEEEE-SSHHHHHHHHHHHHHHT-EEEEEEEETTTTEEEEEEE-TTS-EEEEEE---TT-GGGG-

InterPro domains:
  IPR029068 Glyoxalase/Bleomycin resistance protein/Dihydroxybiphenyl dioxygenase [G3DSA:3.10.180.10] (2-128)
  IPR029068 Glyoxalase/Bleomycin resistance protein/Dihydroxybiphenyl dioxygenase [SSF54593] (4-132)
  IPR037523 Vicinal oxygen chelate (VOC), core domain [PS51819] (2-130)
  IPR052393 Cadmium-induced response protein [PTHR41294] (1-131)